Protein AF-A0A535CI16-F1 (afdb_monomer_lite)

Secondary structure (DSSP, 8-state):
-GGGSS-HHHHTT--HHHHHHHT-TT-HHHHHHHHTT-EEEEEETTEEEEEEHHHHEEETTEESPPTT-EEEEEEPPPPPTT-EEEEEEEESSTTSPEEEEEEEEEEE-TTS-EEEEEEEEESSSSS-EE-HHHHHHHTT----HHHHHHHHHHHHTTS-GGG--SS--HHHHHHHHHHHHHHHHHHHHTT---

Sequence (194 aa):
VVQHIGHMQIRNRGTIVGSIAHADPAAELPALLTCLNGEVVAQSVHGERIIKADEFFTGYLSTALNPGEILTEVRFPWITPQSGWAFAEFARRSGDYALVGAAAVVTPSLDDHCISAHIAYLGIAGLPLRVREIENMLIETTFDEKVLDEASELARTFVSEDMEDVHATVDYRRALTAEITRRVLRMAWARCEH

Radius of gyration: 16.71 Å; chains: 1; bounding box: 43×34×50 Å

Structure (mmCIF, N/CA/C/O backbone):
data_AF-A0A535CI16-F1
#
_entry.id   AF-A0A535CI16-F1
#
loop_
_atom_site.group_PDB
_atom_site.id
_atom_site.type_symbol
_atom_site.label_atom_id
_atom_site.label_alt_id
_atom_site.label_comp_id
_atom_site.label_asym_id
_atom_site.label_entity_id
_atom_site.label_seq_id
_atom_site.pdbx_PDB_ins_code
_atom_site.Cartn_x
_atom_site.Cartn_y
_atom_site.Cartn_z
_atom_site.occupancy
_atom_site.B_iso_or_equiv
_atom_site.auth_seq_id
_atom_site.auth_comp_id
_atom_site.auth_asym_id
_atom_site.auth_atom_id
_atom_site.pdbx_PDB_model_num
ATOM 1 N N . VAL A 1 1 ? -4.193 9.504 -4.615 1.00 89.94 1 VAL A N 1
ATOM 2 C CA . VAL A 1 1 ? -4.863 8.480 -3.777 1.00 89.94 1 VAL A CA 1
ATOM 3 C C . VAL A 1 1 ? -6.292 8.874 -3.424 1.00 89.94 1 VAL A C 1
ATOM 5 O O . VAL A 1 1 ? -7.196 8.233 -3.919 1.00 89.94 1 VAL A O 1
ATOM 8 N N . VAL A 1 2 ? -6.539 9.967 -2.690 1.00 93.75 2 VAL A N 1
ATOM 9 C CA . VAL A 1 2 ? -7.881 10.310 -2.147 1.00 93.75 2 VAL A CA 1
ATOM 10 C C . VAL A 1 2 ? -9.041 10.314 -3.161 1.00 93.75 2 VAL A C 1
ATOM 12 O O . VAL A 1 2 ? -10.165 10.001 -2.793 1.00 93.75 2 VAL A O 1
ATOM 15 N N . GLN A 1 3 ? -8.800 10.623 -4.437 1.00 93.12 3 GLN A N 1
ATOM 16 C CA . GLN A 1 3 ? -9.831 10.575 -5.488 1.00 93.12 3 GLN A CA 1
ATOM 17 C C . GLN A 1 3 ? -10.454 9.181 -5.723 1.00 93.12 3 GLN A C 1
ATOM 19 O O . GLN A 1 3 ? -11.562 9.115 -6.247 1.00 93.12 3 GLN A O 1
ATOM 24 N N . HIS A 1 4 ? -9.749 8.114 -5.337 1.00 93.00 4 HIS A N 1
ATOM 25 C CA . HIS A 1 4 ? -10.174 6.713 -5.437 1.00 93.00 4 HIS A CA 1
ATOM 26 C C . HIS A 1 4 ? -11.158 6.318 -4.325 1.00 93.00 4 HIS A C 1
ATOM 28 O O . HIS A 1 4 ? -12.091 5.553 -4.551 1.00 93.00 4 HIS A O 1
ATOM 34 N N . ILE A 1 5 ? -11.042 6.980 -3.171 1.00 95.50 5 ILE A N 1
ATOM 35 C CA . ILE A 1 5 ? -11.763 6.631 -1.950 1.00 95.50 5 ILE A CA 1
ATOM 36 C C . ILE A 1 5 ? -13.221 7.069 -2.052 1.00 95.50 5 ILE A C 1
ATOM 38 O O . ILE A 1 5 ? -13.530 8.262 -1.922 1.00 95.50 5 ILE A O 1
ATOM 42 N N . GLY A 1 6 ? -14.126 6.108 -2.221 1.00 93.25 6 GLY A N 1
ATOM 43 C CA . GLY A 1 6 ? -15.567 6.330 -2.171 1.00 93.25 6 GLY A CA 1
ATOM 44 C C . GLY A 1 6 ? -16.073 7.426 -3.116 1.00 93.25 6 GLY A C 1
ATOM 45 O O . GLY A 1 6 ? -15.430 7.852 -4.079 1.00 93.25 6 GLY A O 1
ATOM 46 N N . HIS A 1 7 ? -17.255 7.946 -2.800 1.00 93.88 7 HIS A N 1
ATOM 47 C CA . HIS A 1 7 ? -17.802 9.135 -3.449 1.00 93.88 7 HIS A CA 1
ATOM 48 C C . HIS A 1 7 ? -17.610 10.380 -2.579 1.00 93.88 7 HIS A C 1
ATOM 50 O O . HIS A 1 7 ? -17.304 10.296 -1.390 1.00 93.88 7 HIS A O 1
ATOM 56 N N . MET A 1 8 ? -17.824 11.558 -3.168 1.00 94.38 8 MET A N 1
ATOM 57 C CA . MET A 1 8 ? -17.684 12.860 -2.501 1.00 94.38 8 MET A CA 1
ATOM 58 C C . MET A 1 8 ? -18.351 12.906 -1.115 1.00 94.38 8 MET A C 1
ATOM 60 O O . MET A 1 8 ? -17.778 13.431 -0.167 1.00 94.38 8 MET A O 1
ATOM 64 N N . GLN A 1 9 ? -19.548 12.339 -0.985 1.00 96.00 9 GLN A N 1
ATOM 65 C CA . GLN A 1 9 ? -20.327 12.319 0.252 1.00 96.00 9 GLN A CA 1
ATOM 66 C C . GLN A 1 9 ? -19.617 11.532 1.359 1.00 96.00 9 GLN A C 1
ATOM 68 O O . GLN A 1 9 ? -19.615 11.964 2.510 1.00 96.00 9 GLN A O 1
ATOM 73 N N . ILE A 1 10 ? -18.982 10.411 1.001 1.00 94.31 10 ILE A N 1
ATOM 74 C CA . ILE A 1 10 ? -18.175 9.604 1.920 1.00 94.31 10 ILE A CA 1
ATOM 75 C C . ILE A 1 10 ? -16.931 10.399 2.315 1.00 94.31 10 ILE A C 1
ATOM 77 O O . ILE A 1 10 ? -16.657 10.531 3.502 1.00 94.31 10 ILE A O 1
ATOM 81 N N . ARG A 1 11 ? -16.231 11.024 1.359 1.00 95.75 11 ARG A N 1
ATOM 82 C CA . ARG A 1 11 ? -15.023 11.824 1.642 1.00 95.75 11 ARG A CA 1
ATOM 83 C C . ARG A 1 11 ? -15.272 13.064 2.502 1.00 95.75 11 ARG A C 1
ATOM 85 O O . ARG A 1 11 ? -14.376 13.482 3.220 1.00 95.75 11 ARG A O 1
ATOM 92 N N . ASN A 1 12 ? -16.483 13.619 2.482 1.00 96.69 12 ASN A N 1
ATOM 93 C CA . ASN A 1 12 ? -16.868 14.741 3.347 1.00 96.69 12 ASN A CA 1
ATOM 94 C C . ASN A 1 12 ? -17.125 14.334 4.810 1.00 96.69 12 ASN A C 1
ATOM 96 O O . ASN A 1 12 ? -17.331 15.200 5.660 1.00 96.69 12 ASN A O 1
ATOM 100 N N . ARG A 1 13 ? -17.188 13.031 5.107 1.00 97.06 13 ARG A N 1
ATOM 101 C CA . ARG A 1 13 ? -17.509 12.493 6.440 1.00 97.06 13 ARG A CA 1
ATOM 102 C C . ARG A 1 13 ? -16.424 11.567 6.981 1.00 97.06 13 ARG A C 1
ATOM 104 O O . ARG A 1 13 ? -16.192 11.556 8.185 1.00 97.06 13 ARG A O 1
ATOM 111 N N . GLY A 1 14 ? -15.801 10.785 6.107 1.00 96.81 14 GLY A N 1
ATOM 112 C CA . GLY A 1 14 ? -14.699 9.895 6.430 1.00 96.81 14 GLY A CA 1
ATOM 113 C C . GLY A 1 14 ? -13.463 10.682 6.840 1.00 96.81 14 GLY A C 1
ATOM 114 O O . GLY A 1 14 ? -13.189 11.762 6.320 1.00 96.81 14 GLY A O 1
ATOM 115 N N . THR A 1 15 ? -12.713 10.128 7.783 1.00 97.62 15 THR A N 1
ATOM 116 C CA . THR A 1 15 ? -11.465 10.717 8.264 1.00 97.62 15 THR A CA 1
ATOM 117 C C . THR A 1 15 ? -10.293 9.832 7.861 1.00 97.62 15 THR A C 1
ATOM 119 O O . THR A 1 15 ? -10.425 8.610 7.779 1.00 97.62 15 THR A O 1
ATOM 122 N N . ILE A 1 16 ? -9.129 10.446 7.633 1.00 97.38 16 ILE A N 1
ATOM 123 C CA . ILE A 1 16 ? -7.891 9.712 7.327 1.00 97.38 16 ILE A CA 1
ATOM 124 C C . ILE A 1 16 ? -7.560 8.744 8.467 1.00 97.38 16 ILE A C 1
ATOM 126 O O . ILE A 1 16 ? -7.353 7.555 8.242 1.00 97.38 16 ILE A O 1
ATOM 130 N N . VAL A 1 17 ? -7.595 9.260 9.698 1.00 98.06 17 VAL A N 1
ATOM 131 C CA . VAL A 1 17 ? -7.357 8.494 10.924 1.00 98.06 17 VAL A CA 1
ATOM 132 C C . VAL A 1 17 ? -8.348 7.336 11.058 1.00 98.06 17 VAL A C 1
ATOM 134 O O . VAL A 1 17 ? -7.942 6.221 11.355 1.00 98.06 17 VAL A O 1
ATOM 137 N N . GLY A 1 18 ? -9.638 7.574 10.798 1.00 98.06 18 GLY A N 1
ATOM 138 C CA . GLY A 1 18 ? -10.675 6.549 10.902 1.00 98.06 18 GLY A CA 1
ATOM 139 C C . GLY A 1 18 ? -10.512 5.431 9.875 1.00 98.06 18 GLY A C 1
ATOM 140 O O . GLY A 1 18 ? -10.660 4.268 10.227 1.00 98.06 18 GLY A O 1
ATOM 141 N N . SER A 1 19 ? -10.151 5.757 8.630 1.00 97.94 19 SER A N 1
ATOM 142 C CA . SER A 1 19 ? -9.864 4.745 7.605 1.00 97.94 19 SER A CA 1
ATOM 143 C C . SER A 1 19 ? -8.649 3.888 7.965 1.00 97.94 19 SER A C 1
ATOM 145 O O . SER A 1 19 ? -8.700 2.671 7.815 1.00 97.94 19 SER A O 1
ATOM 147 N N . ILE A 1 20 ? -7.583 4.502 8.487 1.00 98.44 20 ILE A N 1
ATOM 148 C CA . ILE A 1 20 ? -6.383 3.780 8.927 1.00 98.44 20 ILE A CA 1
ATOM 149 C C . ILE A 1 20 ? -6.680 2.917 10.157 1.00 98.44 20 ILE A C 1
ATOM 151 O O . ILE A 1 20 ? -6.311 1.748 10.171 1.00 98.44 20 ILE A O 1
ATOM 155 N N . ALA A 1 21 ? -7.411 3.441 11.144 1.00 98.25 21 ALA A N 1
ATOM 156 C CA . ALA A 1 21 ? -7.840 2.678 12.317 1.00 98.25 21 ALA A CA 1
ATOM 157 C C . ALA A 1 21 ? -8.770 1.507 11.959 1.00 98.25 21 ALA A C 1
ATOM 159 O O . ALA A 1 21 ? -8.765 0.495 12.653 1.00 98.25 21 ALA A O 1
ATOM 160 N N . HIS A 1 22 ? -9.570 1.643 10.895 1.00 98.00 22 HIS A N 1
ATOM 161 C CA . HIS A 1 22 ? -10.456 0.577 10.428 1.00 98.00 22 HIS A CA 1
ATOM 162 C C . HIS A 1 22 ? -9.687 -0.618 9.849 1.00 98.00 22 HIS A C 1
ATOM 164 O O . HIS A 1 22 ? -10.181 -1.738 9.936 1.00 98.00 22 HIS A O 1
ATOM 170 N N . ALA A 1 23 ? -8.484 -0.383 9.307 1.00 97.75 23 ALA A N 1
ATOM 171 C CA . ALA A 1 23 ? -7.560 -1.419 8.841 1.00 97.75 23 ALA A CA 1
ATOM 172 C C . ALA A 1 23 ? -8.173 -2.425 7.852 1.00 97.75 23 ALA A C 1
ATOM 174 O O . ALA A 1 23 ? -7.875 -3.620 7.883 1.00 97.75 23 ALA A O 1
ATOM 175 N N . ASP A 1 24 ? -9.027 -1.935 6.954 1.00 97.56 24 ASP A N 1
ATOM 176 C CA . ASP A 1 24 ? -9.513 -2.738 5.837 1.00 97.56 24 ASP A CA 1
ATOM 177 C C . ASP A 1 24 ? -8.369 -2.972 4.829 1.00 97.56 24 ASP A C 1
ATOM 179 O O . ASP A 1 24 ? -7.785 -1.996 4.343 1.00 97.56 24 ASP A O 1
ATOM 183 N N . PRO A 1 25 ? -8.026 -4.228 4.486 1.00 95.44 25 PRO A N 1
ATOM 184 C CA . PRO A 1 25 ? -6.933 -4.523 3.556 1.00 95.44 25 PRO A CA 1
ATOM 185 C C . PRO A 1 25 ? -7.172 -4.045 2.124 1.00 95.44 25 PRO A C 1
ATOM 187 O O . PRO A 1 25 ? -6.223 -3.950 1.345 1.00 95.44 25 PRO A O 1
ATOM 190 N N . ALA A 1 26 ? -8.423 -3.758 1.759 1.00 96.31 26 ALA A N 1
ATOM 191 C CA . ALA A 1 26 ? -8.787 -3.192 0.466 1.00 96.31 26 ALA A CA 1
ATOM 192 C C . ALA A 1 26 ? -8.831 -1.652 0.476 1.00 96.31 26 ALA A C 1
ATOM 194 O O . ALA A 1 26 ? -9.168 -1.057 -0.546 1.00 96.31 26 ALA A O 1
ATOM 195 N N . ALA A 1 27 ? -8.512 -0.998 1.600 1.00 97.31 27 ALA A N 1
ATOM 196 C CA . ALA A 1 27 ? -8.491 0.458 1.696 1.00 97.31 27 ALA A CA 1
ATOM 197 C C . ALA A 1 27 ? -7.145 1.064 1.266 1.00 97.31 27 ALA A C 1
ATOM 199 O O . ALA A 1 27 ? -6.055 0.555 1.533 1.00 97.31 27 ALA A O 1
ATOM 200 N N . GLU A 1 28 ? -7.228 2.234 0.646 1.00 98.12 28 GLU A N 1
ATOM 201 C CA . GLU A 1 28 ? -6.118 2.920 -0.008 1.00 98.12 28 GLU A CA 1
ATOM 202 C C . GLU A 1 28 ? -5.199 3.635 0.988 1.00 98.12 28 GLU A C 1
ATOM 204 O O . GLU A 1 28 ? -3.992 3.729 0.766 1.00 98.12 28 GLU A O 1
ATOM 209 N N . LEU A 1 29 ? -5.750 4.152 2.093 1.00 98.31 29 LEU A N 1
ATOM 210 C CA . LEU A 1 29 ? -4.977 4.892 3.098 1.00 98.31 29 LEU A CA 1
ATOM 211 C C . LEU A 1 29 ? -4.054 3.998 3.943 1.00 98.31 29 LEU A C 1
ATOM 213 O O . LEU A 1 29 ? -2.908 4.409 4.139 1.00 98.31 29 LEU A O 1
ATOM 217 N N . PRO A 1 30 ? -4.466 2.793 4.391 1.00 98.38 30 PRO A N 1
ATOM 218 C CA . PRO A 1 30 ? -3.544 1.812 4.961 1.00 98.38 30 PRO A CA 1
ATOM 219 C C . PRO A 1 30 ? -2.366 1.485 4.035 1.00 98.38 30 PRO A C 1
ATOM 221 O O . PRO A 1 30 ? -1.214 1.579 4.453 1.00 98.38 30 PRO A O 1
ATOM 224 N N . ALA A 1 31 ? -2.631 1.200 2.755 1.00 98.25 31 ALA A N 1
ATOM 225 C CA . ALA A 1 31 ? -1.577 0.914 1.781 1.00 98.25 31 ALA A CA 1
ATOM 226 C C . ALA A 1 31 ? -0.652 2.114 1.537 1.00 98.25 31 ALA A C 1
ATOM 228 O O . ALA A 1 31 ? 0.563 1.946 1.457 1.00 98.25 31 ALA A O 1
ATOM 229 N N . LEU A 1 32 ? -1.198 3.333 1.472 1.00 98.44 32 LEU A N 1
ATOM 230 C CA . LEU A 1 32 ? -0.401 4.553 1.347 1.00 98.44 32 LEU A CA 1
ATOM 231 C C . LEU A 1 32 ? 0.516 4.765 2.559 1.00 98.44 32 LEU A C 1
ATOM 233 O O . LEU A 1 32 ? 1.687 5.100 2.384 1.00 98.44 32 LEU A O 1
ATOM 237 N N . LEU A 1 33 ? 0.002 4.565 3.776 1.00 98.69 33 LEU A N 1
ATOM 238 C CA . LEU A 1 33 ? 0.784 4.693 5.005 1.00 98.69 33 LEU A CA 1
ATOM 239 C C . LEU A 1 33 ? 1.942 3.687 5.028 1.00 98.69 33 LEU A C 1
ATOM 241 O O . LEU A 1 33 ? 3.082 4.063 5.300 1.00 98.69 33 LEU A O 1
ATOM 245 N N . THR A 1 34 ? 1.649 2.436 4.674 1.00 98.44 34 THR A N 1
ATOM 246 C CA . THR A 1 34 ? 2.625 1.350 4.556 1.00 98.44 34 THR A CA 1
ATOM 247 C C . THR A 1 34 ? 3.673 1.634 3.473 1.00 98.44 34 THR A C 1
ATOM 249 O O . THR A 1 34 ? 4.869 1.494 3.728 1.00 98.44 34 THR A O 1
ATOM 252 N N . CYS A 1 35 ? 3.265 2.124 2.296 1.00 98.44 35 CYS A N 1
ATOM 253 C CA . CYS A 1 35 ? 4.174 2.518 1.214 1.00 98.44 35 CYS A CA 1
ATOM 254 C C . CYS A 1 35 ? 5.141 3.622 1.654 1.00 98.44 35 CYS A C 1
ATOM 256 O O . CYS A 1 35 ? 6.339 3.546 1.400 1.00 98.44 35 CYS A O 1
ATOM 258 N N . LEU A 1 36 ? 4.637 4.655 2.330 1.00 98.12 36 LEU A N 1
ATOM 259 C CA . LEU A 1 36 ? 5.440 5.810 2.737 1.00 98.12 36 LEU A CA 1
ATOM 260 C C . LEU A 1 36 ? 6.265 5.564 4.003 1.00 98.12 36 LEU A C 1
ATOM 262 O O . LEU A 1 36 ? 6.972 6.467 4.439 1.00 98.12 36 LEU A O 1
ATOM 266 N N . ASN A 1 37 ? 6.203 4.360 4.582 1.00 97.25 37 ASN A N 1
ATOM 267 C CA . ASN A 1 37 ? 6.822 4.046 5.868 1.00 97.25 37 ASN A CA 1
ATOM 268 C C . ASN A 1 37 ? 6.395 5.024 6.975 1.00 97.25 37 ASN A C 1
ATOM 270 O O . ASN A 1 37 ? 7.217 5.522 7.750 1.00 97.25 37 ASN A O 1
ATOM 274 N N . GLY A 1 38 ? 5.107 5.369 6.981 1.00 98.44 38 GLY A N 1
ATOM 275 C CA . GLY A 1 38 ? 4.561 6.308 7.942 1.00 98.44 38 GLY A CA 1
ATOM 276 C C . GLY A 1 38 ? 4.342 5.708 9.320 1.00 98.44 38 GLY A C 1
ATOM 277 O O . GLY A 1 38 ? 4.699 4.567 9.617 1.00 98.44 38 GLY A O 1
ATOM 278 N N . GLU A 1 39 ? 3.757 6.522 10.183 1.00 98.75 39 GLU A N 1
ATOM 279 C CA . GLU A 1 39 ? 3.495 6.163 11.568 1.00 98.75 39 GLU A CA 1
ATOM 280 C C . GLU A 1 39 ? 2.172 6.756 12.041 1.00 98.75 39 GLU A C 1
ATOM 282 O O . GLU A 1 39 ? 1.665 7.738 11.490 1.00 98.75 39 GLU A O 1
ATOM 287 N N . VAL A 1 40 ? 1.610 6.146 13.075 1.00 98.81 40 VAL A N 1
ATOM 288 C CA . VAL A 1 40 ? 0.400 6.620 13.739 1.00 98.81 40 VAL A CA 1
ATOM 289 C C . VAL A 1 40 ? 0.692 6.941 15.192 1.00 98.81 40 VAL A C 1
ATOM 291 O O . VAL A 1 40 ? 1.603 6.376 15.799 1.00 98.81 40 VAL A O 1
ATOM 294 N N . VAL A 1 41 ? -0.105 7.841 15.753 1.00 98.69 41 VAL A N 1
ATOM 295 C CA . VAL A 1 41 ? -0.028 8.229 17.159 1.00 98.69 41 VAL A CA 1
ATOM 296 C C . VAL A 1 41 ? -1.265 7.704 17.869 1.00 98.69 41 VAL A C 1
ATOM 298 O O . VAL A 1 41 ? -2.390 8.075 17.527 1.00 98.69 41 VAL A O 1
ATOM 301 N N . ALA A 1 42 ? -1.048 6.816 18.835 1.00 98.56 42 ALA A N 1
ATOM 302 C CA . ALA A 1 42 ? -2.084 6.245 19.679 1.00 98.56 42 ALA A CA 1
ATOM 303 C C . ALA A 1 42 ? -2.030 6.891 21.066 1.00 98.56 42 ALA A C 1
ATOM 305 O O . ALA A 1 42 ? -0.979 6.913 21.709 1.00 98.56 42 ALA A O 1
ATOM 306 N N . GLN A 1 43 ? -3.169 7.388 21.538 1.00 98.56 43 GLN A N 1
ATOM 307 C CA . GLN A 1 43 ? -3.305 8.029 22.840 1.00 98.56 43 GLN A CA 1
ATOM 308 C C . GLN A 1 43 ? -4.277 7.251 23.728 1.00 98.56 43 GLN A C 1
ATOM 310 O O . GLN A 1 43 ? -5.337 6.819 23.281 1.00 98.56 43 GLN A O 1
ATOM 315 N N . SER A 1 44 ? -3.938 7.121 25.007 1.00 98.25 44 SER A N 1
ATOM 316 C CA . SER A 1 44 ? -4.813 6.609 26.064 1.00 98.25 44 SER A CA 1
ATOM 317 C C . SER A 1 44 ? -4.734 7.504 27.305 1.00 98.25 44 SER A C 1
ATOM 319 O O . SER A 1 44 ? -3.988 8.484 27.350 1.00 98.25 44 SER A O 1
ATOM 321 N N . VAL A 1 45 ? -5.452 7.132 28.367 1.00 97.75 45 VAL A N 1
ATOM 322 C CA . VAL A 1 45 ? -5.333 7.781 29.686 1.00 97.75 45 VAL A CA 1
ATOM 323 C C . VAL A 1 45 ? -3.946 7.623 30.324 1.00 97.75 45 VAL A C 1
ATOM 325 O O . VAL A 1 45 ? -3.614 8.358 31.250 1.00 97.75 45 VAL A O 1
ATOM 328 N N . HIS A 1 46 ? -3.139 6.671 29.847 1.00 96.12 46 HIS A N 1
ATOM 329 C CA . HIS A 1 46 ? -1.800 6.388 30.366 1.00 96.12 46 HIS A CA 1
ATOM 330 C C . HIS A 1 46 ? -0.683 7.092 29.586 1.00 96.12 46 HIS A C 1
ATOM 332 O O . HIS A 1 46 ? 0.469 7.034 30.009 1.00 96.12 46 HIS A O 1
ATOM 338 N N . GLY A 1 47 ? -1.008 7.765 28.479 1.00 97.12 47 GLY A N 1
ATOM 339 C CA . GLY A 1 47 ? -0.047 8.501 27.666 1.00 97.12 47 GLY A CA 1
ATOM 340 C C . GLY A 1 47 ? -0.205 8.246 26.173 1.00 97.12 47 GLY A C 1
ATOM 341 O O . GLY A 1 47 ? -1.235 7.755 25.707 1.00 97.12 47 GLY A O 1
ATOM 342 N N . GLU A 1 48 ? 0.840 8.603 25.437 1.00 98.19 48 GLU A N 1
ATOM 343 C CA . GLU A 1 48 ? 0.916 8.531 23.982 1.00 98.19 48 GLU A CA 1
ATOM 344 C C . GLU A 1 48 ? 2.035 7.577 23.552 1.00 98.19 48 GLU A C 1
ATOM 346 O O . GLU A 1 48 ? 3.094 7.529 24.186 1.00 98.19 48 GLU A O 1
ATOM 351 N N . ARG A 1 49 ? 1.817 6.840 22.459 1.00 98.00 49 ARG A N 1
ATOM 352 C CA . ARG A 1 49 ? 2.872 6.096 21.768 1.00 98.00 49 ARG A CA 1
ATOM 353 C C . ARG A 1 49 ? 2.747 6.203 20.254 1.00 98.00 49 ARG A C 1
ATOM 355 O O . ARG A 1 49 ? 1.651 6.318 19.709 1.00 98.00 49 ARG A O 1
ATOM 362 N N . ILE A 1 50 ? 3.893 6.121 19.591 1.00 98.62 50 ILE A N 1
ATOM 363 C CA . ILE A 1 50 ? 4.014 6.116 18.134 1.00 98.62 50 ILE A CA 1
ATOM 364 C C . ILE A 1 50 ? 4.168 4.666 17.673 1.00 98.62 50 ILE A C 1
ATOM 366 O O . ILE A 1 50 ? 4.942 3.919 18.269 1.00 98.62 50 ILE A O 1
ATOM 370 N N . ILE A 1 51 ? 3.441 4.276 16.626 1.00 98.69 51 ILE A N 1
ATOM 371 C CA . ILE A 1 51 ? 3.477 2.926 16.050 1.00 98.69 51 ILE A CA 1
ATOM 372 C C . ILE A 1 51 ? 3.786 3.049 14.557 1.00 98.69 51 ILE A C 1
ATOM 374 O O . ILE A 1 51 ? 3.125 3.817 13.850 1.00 98.69 51 ILE A O 1
ATOM 378 N N . LYS A 1 52 ? 4.796 2.322 14.070 1.00 98.50 52 LYS A N 1
ATOM 379 C CA . LYS A 1 52 ? 5.150 2.307 12.644 1.00 98.50 52 LYS A CA 1
ATOM 380 C C . LYS A 1 52 ? 4.110 1.542 11.832 1.00 98.50 52 LYS A C 1
ATOM 382 O O . LYS A 1 52 ? 3.449 0.646 12.346 1.00 98.50 52 LYS A O 1
ATOM 387 N N . ALA A 1 53 ? 3.952 1.895 10.558 1.00 97.56 53 ALA A N 1
ATOM 388 C CA . ALA A 1 53 ? 2.960 1.270 9.683 1.00 97.56 53 ALA A CA 1
ATOM 389 C C . ALA A 1 53 ? 3.124 -0.257 9.569 1.00 97.56 53 ALA A C 1
ATOM 391 O O . ALA A 1 53 ? 2.125 -0.971 9.540 1.00 97.56 53 ALA A O 1
ATOM 392 N N . ASP A 1 54 ? 4.365 -0.752 9.545 1.00 94.75 54 ASP A N 1
ATOM 393 C CA . ASP A 1 54 ? 4.695 -2.182 9.473 1.00 94.75 54 ASP A CA 1
ATOM 394 C C . ASP A 1 54 ? 4.402 -2.953 10.769 1.00 94.75 54 ASP A C 1
ATOM 396 O O . ASP A 1 54 ? 4.292 -4.176 10.744 1.00 94.75 54 ASP A O 1
ATOM 400 N N . GLU A 1 55 ? 4.213 -2.246 11.881 1.00 97.69 55 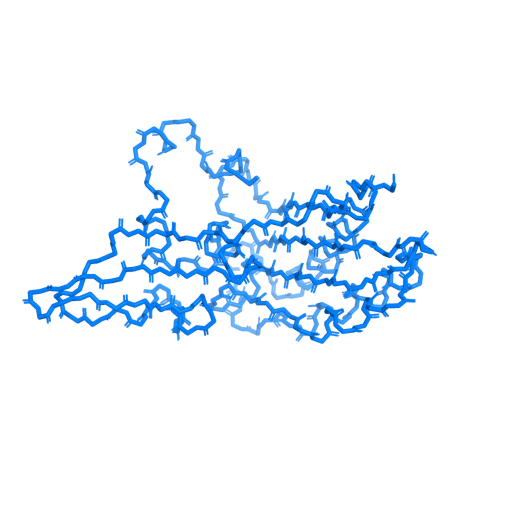GLU A N 1
ATOM 401 C CA . GLU A 1 55 ? 3.809 -2.805 13.175 1.00 97.69 55 GLU A CA 1
ATOM 402 C C . GLU A 1 55 ? 2.326 -2.555 13.484 1.00 97.69 55 GLU A C 1
ATOM 404 O O . GLU A 1 55 ? 1.755 -3.188 14.371 1.00 97.69 55 GLU A O 1
ATOM 409 N N . PHE A 1 56 ? 1.697 -1.601 12.793 1.00 98.56 56 PHE A N 1
ATOM 410 C CA . PHE A 1 56 ? 0.362 -1.129 13.137 1.00 98.56 56 PHE A CA 1
ATOM 411 C C . PHE A 1 56 ? -0.749 -2.065 12.661 1.00 98.56 56 PHE A C 1
ATOM 413 O O . PHE A 1 56 ? -1.718 -2.268 13.392 1.00 98.56 56 PHE A O 1
ATOM 420 N N . PHE A 1 57 ? -0.635 -2.624 11.457 1.00 98.31 57 PHE A N 1
ATOM 421 C CA . PHE A 1 57 ? -1.638 -3.530 10.894 1.00 98.31 57 PHE A CA 1
ATOM 422 C C . PHE A 1 57 ? -1.296 -4.976 11.249 1.00 98.31 57 PHE A C 1
ATOM 424 O O . PHE A 1 57 ? -0.240 -5.476 10.874 1.00 98.31 57 PHE A O 1
ATOM 431 N N . THR A 1 58 ? -2.191 -5.659 11.960 1.00 97.00 58 THR A N 1
ATOM 432 C CA . THR A 1 58 ? -1.926 -7.003 12.510 1.00 97.00 58 THR A CA 1
ATOM 433 C C . THR A 1 58 ? -2.726 -8.108 11.821 1.00 97.00 58 THR A C 1
ATOM 435 O O . THR A 1 58 ? -2.477 -9.289 12.055 1.00 97.00 58 THR A O 1
ATOM 438 N N . GLY A 1 59 ? -3.676 -7.743 10.958 1.00 93.19 59 GLY A N 1
ATOM 439 C CA . GLY A 1 59 ? -4.498 -8.669 10.186 1.00 93.19 59 GLY A CA 1
ATOM 440 C C . GLY A 1 59 ? -5.775 -8.013 9.673 1.00 93.19 59 GLY A C 1
ATOM 441 O O . GLY A 1 59 ? -5.930 -6.791 9.728 1.00 93.19 59 GLY A O 1
ATOM 442 N N . TYR A 1 60 ? -6.709 -8.844 9.210 1.00 94.81 60 TYR A N 1
ATOM 443 C CA . TYR A 1 60 ? -7.970 -8.387 8.633 1.00 94.81 60 TYR A CA 1
ATOM 444 C C . TYR A 1 60 ? -8.781 -7.575 9.652 1.00 94.81 60 TYR A C 1
ATOM 446 O O . TYR A 1 60 ? -9.177 -8.111 10.689 1.00 94.81 60 TYR A O 1
ATOM 454 N N . LEU A 1 61 ? -9.021 -6.289 9.358 1.00 96.88 61 LEU A N 1
ATOM 455 C CA . LEU A 1 61 ? -9.732 -5.350 10.240 1.00 96.88 61 LEU A CA 1
ATOM 456 C C . LEU A 1 61 ? -9.133 -5.266 11.655 1.00 96.88 61 LEU A C 1
ATOM 458 O O . LEU A 1 61 ? -9.844 -5.004 12.629 1.00 96.88 61 LEU A O 1
ATOM 462 N N . SER A 1 62 ? -7.828 -5.522 11.784 1.00 97.50 62 SER A N 1
ATOM 463 C CA . SER A 1 62 ? -7.137 -5.581 13.068 1.00 97.50 62 SER A CA 1
ATOM 464 C C . SER A 1 62 ? -5.900 -4.693 13.084 1.00 97.50 62 SER A C 1
ATOM 466 O O . SER A 1 62 ? -5.162 -4.581 12.101 1.00 97.50 62 SER A O 1
ATOM 468 N N . THR A 1 63 ? -5.682 -4.048 14.228 1.00 98.50 63 THR A N 1
ATOM 469 C CA . THR A 1 63 ? -4.561 -3.135 14.458 1.00 98.50 63 THR A CA 1
ATOM 470 C C . THR A 1 63 ? -3.842 -3.473 15.756 1.00 98.50 63 THR A C 1
ATOM 472 O O . THR A 1 63 ? -4.341 -4.233 16.586 1.00 98.50 63 THR A O 1
ATOM 475 N N . ALA A 1 64 ? -2.683 -2.858 15.963 1.00 98.31 64 ALA A N 1
ATOM 476 C CA . ALA A 1 64 ? -1.916 -2.930 17.199 1.00 98.31 64 ALA A CA 1
ATOM 477 C C . ALA A 1 64 ? -2.454 -2.022 18.326 1.00 98.31 64 ALA A C 1
ATOM 479 O O . ALA A 1 64 ? -1.761 -1.841 19.332 1.00 98.31 64 ALA A O 1
ATOM 480 N N . LEU A 1 65 ? -3.644 -1.421 18.171 1.00 98.31 65 LEU A N 1
ATOM 481 C CA . LEU A 1 65 ? -4.266 -0.617 19.227 1.00 98.31 65 LEU A CA 1
ATOM 482 C C . LEU A 1 65 ? -4.666 -1.488 20.414 1.00 98.31 65 LEU A C 1
ATOM 484 O O . LEU A 1 65 ? -5.337 -2.509 20.272 1.00 98.31 65 LEU A O 1
ATOM 488 N N . ASN A 1 66 ? -4.312 -1.026 21.606 1.00 98.00 66 ASN A N 1
ATOM 489 C CA . ASN A 1 66 ? -4.773 -1.619 22.850 1.00 98.00 66 ASN A CA 1
ATOM 490 C C . ASN A 1 66 ? -6.185 -1.121 23.204 1.00 98.00 66 ASN A C 1
ATOM 492 O O . ASN A 1 66 ? -6.582 -0.019 22.814 1.00 98.00 66 ASN A O 1
ATOM 496 N N . PRO A 1 67 ? -6.942 -1.873 24.023 1.00 97.25 67 PRO A N 1
ATOM 497 C CA . PRO A 1 67 ? -8.184 -1.374 24.599 1.00 97.25 67 PRO A CA 1
ATOM 498 C C . PRO A 1 67 ? -7.985 -0.026 25.309 1.00 97.25 67 PRO A C 1
ATOM 500 O O . PRO A 1 67 ? -7.119 0.111 26.171 1.00 97.25 67 PRO A O 1
ATOM 503 N N . GLY A 1 68 ? -8.807 0.966 24.958 1.00 97.19 68 GLY A N 1
ATOM 504 C CA . GLY A 1 68 ? -8.728 2.321 25.515 1.00 97.19 68 GLY A CA 1
ATOM 505 C C . GLY A 1 68 ? -7.746 3.259 24.802 1.00 97.19 68 GLY A C 1
ATOM 506 O O . GLY A 1 68 ? -7.648 4.419 25.201 1.00 97.19 68 GLY A O 1
ATOM 507 N N . GLU A 1 69 ? -7.051 2.794 23.759 1.00 98.25 69 GLU A N 1
ATOM 508 C CA . GLU A 1 69 ? -6.307 3.663 22.844 1.00 98.25 69 GLU A CA 1
ATOM 509 C C . GLU A 1 69 ? -7.216 4.220 21.741 1.00 98.25 69 GLU A C 1
ATOM 511 O O . GLU A 1 69 ? -8.119 3.549 21.236 1.00 98.25 69 GLU A O 1
ATOM 516 N N . ILE A 1 70 ? -6.950 5.462 21.345 1.00 98.12 70 ILE A N 1
ATOM 517 C CA . ILE A 1 70 ? -7.558 6.131 20.196 1.00 98.12 70 ILE A CA 1
ATOM 518 C C . ILE A 1 70 ? -6.424 6.650 19.316 1.00 98.12 70 ILE A C 1
ATOM 520 O O . ILE A 1 70 ? -5.466 7.233 19.825 1.00 98.12 70 ILE A O 1
ATOM 524 N N . LEU A 1 71 ? -6.532 6.471 17.997 1.00 98.12 71 LEU A N 1
ATOM 525 C CA . LEU A 1 71 ? -5.637 7.169 17.080 1.00 98.12 71 LEU A CA 1
ATOM 526 C C . LEU A 1 71 ? -5.987 8.651 17.017 1.00 98.12 71 LEU A C 1
ATOM 528 O O . LEU A 1 71 ? -7.126 9.017 16.724 1.00 98.12 71 LEU A O 1
ATOM 532 N N . THR A 1 72 ? -4.991 9.495 17.244 1.00 98.06 72 THR A N 1
ATOM 533 C CA . THR A 1 72 ? -5.129 10.956 17.234 1.00 98.06 72 THR A CA 1
ATOM 534 C C . THR A 1 72 ? -4.468 11.578 16.015 1.00 98.06 72 THR A C 1
ATOM 536 O O . THR A 1 72 ? -4.982 12.557 15.475 1.00 98.06 72 THR A O 1
ATOM 539 N N . GLU A 1 73 ? -3.373 10.985 15.533 1.00 98.19 73 GLU A N 1
ATOM 540 C CA . GLU A 1 73 ? -2.608 11.497 14.398 1.00 98.19 73 GLU A CA 1
ATOM 541 C C . GLU A 1 73 ? -2.134 10.375 13.473 1.00 98.19 73 GLU A C 1
ATOM 543 O O . GLU A 1 73 ? -1.908 9.234 13.882 1.00 98.19 73 GLU A O 1
ATOM 548 N N . VAL A 1 74 ? -1.926 10.742 12.210 1.00 98.44 74 VAL A N 1
ATOM 549 C CA . VAL A 1 74 ? -1.222 9.941 11.208 1.00 98.44 74 VAL A CA 1
ATOM 550 C C . VAL A 1 74 ? -0.145 10.831 10.605 1.00 98.44 74 VAL A C 1
ATOM 552 O O . VAL A 1 74 ? -0.429 11.963 10.208 1.00 98.44 74 VAL A O 1
ATOM 555 N N . ARG A 1 75 ? 1.083 10.324 10.523 1.00 98.44 75 ARG A N 1
ATOM 556 C CA . ARG A 1 75 ? 2.246 11.057 10.027 1.00 98.44 75 ARG A CA 1
ATOM 557 C C . ARG A 1 75 ? 2.806 10.348 8.802 1.00 98.44 75 ARG A C 1
ATOM 559 O O . ARG A 1 75 ? 3.254 9.205 8.870 1.00 98.44 75 ARG A O 1
ATOM 566 N N . PHE A 1 76 ? 2.780 11.058 7.680 1.00 97.75 76 PHE A N 1
ATOM 567 C CA . PHE A 1 76 ? 3.377 10.618 6.426 1.00 97.75 76 PHE A CA 1
ATOM 568 C C . PHE A 1 76 ? 4.729 11.320 6.246 1.00 97.75 76 PHE A C 1
ATOM 570 O O . PHE A 1 76 ? 4.768 12.552 6.289 1.00 97.75 76 PHE A O 1
ATOM 577 N N . PRO A 1 77 ? 5.833 10.577 6.059 1.00 96.00 77 PRO A N 1
ATOM 578 C CA . PRO A 1 77 ? 7.123 11.160 5.731 1.00 96.00 77 PRO A CA 1
ATOM 579 C C . PRO A 1 77 ? 7.063 11.926 4.410 1.00 96.00 77 PRO A C 1
ATOM 581 O O . PRO A 1 77 ? 6.360 11.534 3.476 1.00 96.00 77 PRO A O 1
ATOM 584 N N . TRP A 1 78 ? 7.832 13.010 4.324 1.00 95.31 78 TRP A N 1
ATOM 585 C CA . TRP A 1 78 ? 8.044 13.698 3.056 1.00 95.31 78 TRP A CA 1
ATOM 586 C C . TRP A 1 78 ? 8.870 12.814 2.124 1.00 95.31 78 TRP A C 1
ATOM 588 O O . TRP A 1 78 ? 9.905 12.281 2.525 1.00 95.31 78 TRP A O 1
ATOM 598 N N . ILE A 1 79 ? 8.424 12.691 0.878 1.00 95.12 79 ILE A N 1
ATOM 599 C CA . ILE A 1 79 ? 9.241 12.134 -0.201 1.00 95.12 79 ILE A CA 1
ATOM 600 C C . ILE A 1 79 ? 10.164 13.230 -0.739 1.00 95.12 79 ILE A C 1
ATOM 602 O O . ILE A 1 79 ? 9.857 14.420 -0.622 1.00 95.12 79 ILE A O 1
ATOM 606 N N . THR A 1 80 ? 11.308 12.848 -1.305 1.00 92.81 80 THR A N 1
ATOM 607 C CA . THR A 1 80 ? 12.226 13.830 -1.894 1.00 92.81 80 THR A CA 1
ATOM 608 C C . THR A 1 80 ? 11.594 14.473 -3.133 1.00 92.81 80 THR A C 1
ATOM 610 O O . THR A 1 80 ? 10.837 13.790 -3.819 1.00 92.81 80 THR A O 1
ATOM 613 N N . PRO A 1 81 ? 11.881 15.748 -3.456 1.00 93.19 81 PRO A N 1
ATOM 614 C CA . PRO A 1 81 ? 11.304 16.409 -4.633 1.00 93.19 81 PRO A CA 1
ATOM 615 C C . PRO A 1 81 ? 11.552 15.669 -5.954 1.00 93.19 81 PRO A C 1
ATOM 617 O O . PRO A 1 81 ? 10.684 15.652 -6.813 1.00 93.19 81 PRO A O 1
ATOM 620 N N . GLN A 1 82 ? 12.699 14.997 -6.074 1.00 95.69 82 GLN A N 1
ATOM 621 C CA . GLN A 1 82 ? 13.071 14.189 -7.237 1.00 95.69 82 GLN A CA 1
ATOM 622 C C . GLN A 1 82 ? 12.258 12.892 -7.359 1.00 95.69 82 GLN A C 1
ATOM 624 O O . GLN A 1 82 ? 12.270 12.249 -8.407 1.00 95.69 82 GLN A O 1
ATOM 629 N N . SER A 1 83 ? 11.581 12.469 -6.285 1.00 97.69 83 SER A N 1
ATOM 630 C CA . SER A 1 83 ? 10.857 11.203 -6.259 1.00 97.69 83 SER A CA 1
ATOM 631 C C . SER A 1 83 ? 9.637 11.240 -7.169 1.00 97.69 83 SER A C 1
ATOM 633 O O . SER A 1 83 ? 8.726 12.051 -6.999 1.00 97.69 83 SER A O 1
ATOM 635 N N . GLY A 1 84 ? 9.556 10.253 -8.049 1.00 98.12 84 GLY A N 1
ATOM 636 C CA . GLY A 1 84 ? 8.348 9.936 -8.778 1.00 98.12 84 GLY A CA 1
ATOM 637 C C . GLY A 1 84 ? 7.407 9.062 -7.952 1.00 98.12 84 GLY A C 1
ATOM 638 O O . GLY A 1 84 ? 7.833 8.210 -7.170 1.00 98.12 84 GLY A O 1
ATOM 639 N N . TRP A 1 85 ? 6.097 9.251 -8.113 1.00 98.31 85 TRP A N 1
ATOM 640 C CA . TRP A 1 85 ? 5.100 8.441 -7.413 1.00 98.31 85 TRP A CA 1
ATOM 641 C C . TRP A 1 85 ? 3.872 8.138 -8.265 1.00 98.31 85 TRP A C 1
ATOM 643 O O . TRP A 1 85 ? 3.455 8.900 -9.149 1.00 98.31 85 TRP A O 1
ATOM 653 N N . ALA A 1 86 ? 3.235 7.014 -7.960 1.00 98.56 86 ALA A N 1
ATOM 654 C CA . ALA A 1 86 ? 1.976 6.628 -8.564 1.00 98.56 86 ALA A CA 1
ATOM 655 C C . ALA A 1 86 ? 1.101 5.842 -7.591 1.00 98.56 86 ALA A C 1
ATOM 657 O O . ALA A 1 86 ? 1.568 5.173 -6.676 1.00 98.56 86 ALA A O 1
ATOM 658 N N . PHE A 1 87 ? -0.201 5.930 -7.830 1.00 98.62 87 PHE A N 1
ATOM 659 C CA . PHE A 1 87 ? -1.196 5.062 -7.231 1.00 98.62 87 PHE A CA 1
ATOM 660 C C . PHE A 1 87 ? -2.172 4.663 -8.324 1.00 98.62 87 PHE A C 1
ATOM 662 O O . PHE A 1 87 ? -2.593 5.520 -9.110 1.00 98.62 87 PHE A O 1
ATOM 669 N N . ALA A 1 88 ? -2.532 3.391 -8.362 1.00 98.31 88 ALA A N 1
ATOM 670 C CA . ALA A 1 88 ? -3.597 2.902 -9.212 1.00 98.31 88 ALA A CA 1
ATOM 671 C C . ALA A 1 88 ? -4.273 1.700 -8.556 1.00 98.31 88 ALA A C 1
ATOM 673 O O . ALA A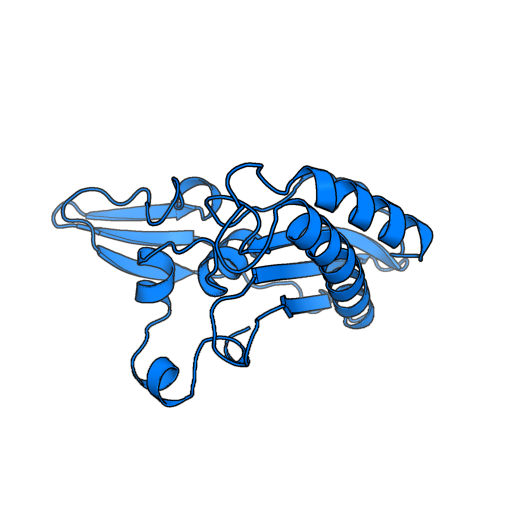 1 88 ? -3.665 0.972 -7.773 1.00 98.31 88 ALA A O 1
ATOM 674 N N . GLU A 1 89 ? -5.529 1.480 -8.922 1.00 98.19 89 GLU A N 1
ATOM 675 C CA . GLU A 1 89 ? -6.307 0.339 -8.464 1.00 98.19 89 GLU A CA 1
ATOM 676 C C . GLU A 1 89 ? -7.229 -0.166 -9.572 1.00 98.19 89 GLU A C 1
ATOM 678 O O . GLU A 1 89 ? -7.599 0.565 -10.498 1.00 98.19 89 GLU A O 1
ATOM 683 N N . PHE A 1 90 ? -7.634 -1.418 -9.426 1.00 97.81 90 PHE A N 1
ATOM 684 C CA . PHE A 1 90 ? -8.761 -2.009 -10.111 1.00 97.81 90 PHE A CA 1
ATOM 685 C C . PHE A 1 90 ? -9.904 -2.152 -9.117 1.00 97.81 90 PHE A C 1
ATOM 687 O O . PHE A 1 90 ? -9.810 -2.916 -8.161 1.00 97.81 90 PHE A O 1
ATOM 694 N N . ALA A 1 91 ? -11.004 -1.457 -9.375 1.00 96.00 91 ALA A N 1
ATOM 695 C CA . ALA A 1 91 ? -12.264 -1.615 -8.663 1.00 96.00 91 ALA A CA 1
ATOM 696 C C . ALA A 1 91 ? -13.364 -1.961 -9.672 1.00 96.00 91 ALA A C 1
ATOM 698 O O . ALA A 1 91 ? -13.272 -1.626 -10.855 1.00 96.00 91 ALA A O 1
ATOM 699 N N . ARG A 1 92 ? -14.427 -2.633 -9.221 1.00 92.81 92 ARG A N 1
ATOM 700 C CA . ARG A 1 92 ? -15.553 -2.992 -10.106 1.00 92.81 92 ARG A CA 1
ATOM 701 C C . ARG A 1 92 ? -16.304 -1.759 -10.600 1.00 92.81 92 ARG A C 1
ATOM 703 O O . ARG A 1 92 ? -16.841 -1.764 -11.706 1.00 92.81 92 ARG A O 1
ATOM 710 N N . ARG A 1 93 ? -16.374 -0.727 -9.761 1.00 93.00 93 ARG A N 1
ATOM 711 C CA . ARG A 1 93 ? -16.997 0.569 -10.031 1.00 93.00 93 ARG A CA 1
ATOM 712 C C . ARG A 1 93 ? -16.193 1.640 -9.304 1.00 93.00 93 ARG A C 1
ATOM 714 O O . ARG A 1 93 ? -15.574 1.366 -8.282 1.00 93.00 93 ARG A O 1
ATOM 721 N N . SER A 1 94 ? -16.207 2.861 -9.828 1.00 88.19 94 SER A N 1
ATOM 722 C CA . SER A 1 94 ? -15.530 3.986 -9.176 1.00 88.19 94 SER A CA 1
ATOM 723 C C . SER A 1 94 ? -16.082 4.190 -7.765 1.00 88.19 94 SER A C 1
ATOM 725 O O . SER A 1 94 ? -17.289 4.365 -7.619 1.00 88.19 94 SER A O 1
ATOM 727 N N . GLY A 1 95 ? -15.201 4.242 -6.765 1.00 87.56 95 GLY A N 1
ATOM 728 C CA . GLY A 1 95 ? -15.567 4.438 -5.361 1.00 87.56 95 GLY A CA 1
ATOM 729 C C . GLY A 1 95 ? -15.957 3.163 -4.602 1.00 87.56 95 GLY A C 1
ATOM 730 O O . GLY A 1 95 ? -16.218 3.259 -3.404 1.00 87.56 95 GLY A O 1
ATOM 731 N N . ASP A 1 96 ? -15.992 1.996 -5.257 1.00 92.56 96 ASP A N 1
ATOM 732 C CA . ASP A 1 96 ? -16.011 0.707 -4.554 1.00 92.56 96 ASP A CA 1
ATOM 733 C C . ASP A 1 96 ? -14.617 0.407 -3.983 1.00 92.56 96 ASP A C 1
ATOM 735 O O . ASP A 1 96 ? -13.614 0.904 -4.490 1.00 92.56 96 ASP A O 1
ATOM 739 N N . TYR A 1 97 ? -14.549 -0.485 -2.993 1.00 92.44 97 TYR A N 1
ATOM 740 C CA . TYR A 1 97 ? -13.280 -1.076 -2.572 1.00 92.44 97 TYR A CA 1
ATOM 741 C C . TYR A 1 97 ? -12.527 -1.712 -3.747 1.00 92.44 97 TYR A C 1
ATOM 743 O O . TYR A 1 97 ? -13.125 -2.353 -4.626 1.00 92.44 97 TYR A O 1
ATOM 751 N N . ALA A 1 98 ? -11.203 -1.561 -3.730 1.00 95.19 98 ALA A N 1
ATOM 752 C CA . ALA A 1 98 ? -10.331 -2.139 -4.735 1.00 95.19 98 ALA A CA 1
ATOM 753 C C . ALA A 1 98 ? -10.363 -3.674 -4.680 1.00 95.19 98 ALA A C 1
ATOM 755 O O . ALA A 1 98 ? -10.310 -4.289 -3.615 1.00 95.19 98 ALA A O 1
ATOM 756 N N . LEU A 1 99 ? -10.383 -4.304 -5.854 1.00 96.88 99 LEU A N 1
ATOM 757 C CA . LEU A 1 99 ? -9.990 -5.703 -5.995 1.00 96.88 99 LEU A CA 1
ATOM 758 C C . LEU A 1 99 ? -8.485 -5.830 -5.763 1.00 96.88 99 LEU A C 1
ATOM 760 O O . LEU A 1 99 ? -8.046 -6.660 -4.984 1.00 96.88 99 LEU A O 1
ATOM 764 N N . VAL A 1 100 ? -7.697 -4.995 -6.434 1.00 98.19 100 VAL A N 1
ATOM 765 C CA . VAL A 1 100 ? -6.243 -4.928 -6.283 1.00 98.19 100 VAL A CA 1
ATOM 766 C C . VAL A 1 100 ? -5.822 -3.487 -6.516 1.00 98.19 100 VAL A C 1
ATOM 768 O O . VAL A 1 100 ? -6.320 -2.844 -7.439 1.00 98.19 100 VAL A O 1
ATOM 771 N N . GLY A 1 101 ? -4.880 -2.984 -5.734 1.00 98.44 101 GLY A N 1
ATOM 772 C CA . GLY A 1 101 ? -4.244 -1.702 -6.003 1.00 98.44 101 GLY A CA 1
ATOM 773 C C . GLY A 1 101 ? -2.804 -1.670 -5.528 1.00 98.44 101 GLY A C 1
ATOM 774 O O . GLY A 1 101 ? -2.371 -2.540 -4.772 1.00 98.44 101 GLY A O 1
ATOM 775 N N . ALA A 1 102 ? -2.072 -0.659 -5.982 1.00 98.81 102 ALA A N 1
ATOM 776 C CA . ALA A 1 102 ? -0.693 -0.431 -5.589 1.00 98.81 102 ALA A CA 1
ATOM 777 C C . ALA A 1 102 ? -0.387 1.065 -5.462 1.00 98.81 102 ALA A C 1
ATOM 779 O O . ALA A 1 102 ? -0.844 1.890 -6.260 1.00 98.81 102 ALA A O 1
ATOM 780 N N . ALA A 1 103 ? 0.425 1.394 -4.463 1.00 98.75 103 ALA A N 1
ATOM 781 C CA . ALA A 1 103 ? 1.115 2.665 -4.312 1.00 98.75 103 ALA A CA 1
ATOM 782 C C . ALA A 1 103 ? 2.609 2.426 -4.543 1.00 98.75 103 ALA A C 1
ATOM 784 O O . ALA A 1 103 ? 3.156 1.460 -4.014 1.00 98.75 103 ALA A O 1
ATOM 785 N N . ALA A 1 104 ? 3.258 3.303 -5.304 1.00 98.75 104 ALA A N 1
ATOM 786 C CA . ALA A 1 104 ? 4.695 3.258 -5.526 1.00 98.75 104 ALA A CA 1
ATOM 787 C C . ALA A 1 104 ? 5.320 4.648 -5.382 1.00 98.75 104 ALA A C 1
ATOM 789 O O . ALA A 1 104 ? 4.752 5.640 -5.852 1.00 98.75 104 ALA A O 1
ATOM 790 N N . VAL A 1 105 ? 6.500 4.699 -4.770 1.00 98.62 105 VAL A N 1
ATOM 791 C CA . VAL A 1 105 ? 7.396 5.860 -4.736 1.00 98.62 105 VAL A CA 1
ATOM 792 C C . VAL A 1 105 ? 8.783 5.384 -5.130 1.00 98.62 105 VAL A C 1
ATOM 794 O O . VAL A 1 105 ? 9.272 4.399 -4.585 1.00 98.62 105 VAL A O 1
ATOM 797 N N . VAL A 1 106 ? 9.413 6.070 -6.072 1.00 98.50 106 VAL A N 1
ATOM 798 C CA . VAL A 1 106 ? 10.752 5.746 -6.568 1.00 98.50 106 VAL A CA 1
ATOM 799 C C . VAL A 1 106 ? 11.579 7.023 -6.625 1.00 98.50 106 VAL A C 1
ATOM 801 O O . VAL A 1 106 ? 11.042 8.094 -6.900 1.00 98.50 106 VAL A O 1
ATOM 804 N N . THR A 1 107 ? 12.871 6.932 -6.341 1.00 97.75 107 THR A N 1
ATOM 805 C CA . THR A 1 107 ? 13.790 8.075 -6.368 1.00 97.75 107 THR A CA 1
ATOM 806 C C . THR A 1 107 ? 14.931 7.776 -7.334 1.00 97.75 107 THR A C 1
ATOM 808 O O . THR A 1 107 ? 15.600 6.752 -7.148 1.00 97.75 107 THR A O 1
ATOM 811 N N . PRO A 1 108 ? 15.178 8.636 -8.337 1.00 97.38 108 PRO A N 1
ATOM 812 C CA . PRO A 1 108 ? 16.295 8.473 -9.257 1.00 97.38 108 PRO A CA 1
ATOM 813 C C . PRO A 1 108 ? 17.605 8.987 -8.636 1.00 97.38 108 PRO A C 1
ATOM 815 O O . PRO A 1 108 ? 17.612 9.855 -7.759 1.00 97.38 108 PRO A O 1
ATOM 818 N N . SER A 1 109 ? 18.728 8.469 -9.119 1.00 95.44 109 SER A N 1
ATOM 819 C CA . SER A 1 109 ? 20.047 9.082 -9.007 1.00 95.44 109 SER A CA 1
ATOM 820 C C . SER A 1 109 ? 20.223 10.163 -10.076 1.00 95.44 109 SER A C 1
ATOM 822 O O . SER A 1 109 ? 19.400 10.325 -10.976 1.00 95.44 109 SER A O 1
ATOM 824 N N . LEU A 1 110 ? 21.351 10.872 -10.008 1.00 91.19 110 LEU A N 1
ATOM 825 C CA . LEU A 1 110 ? 21.776 11.791 -11.068 1.00 91.19 110 LEU A CA 1
ATOM 826 C C . LEU A 1 110 ? 22.09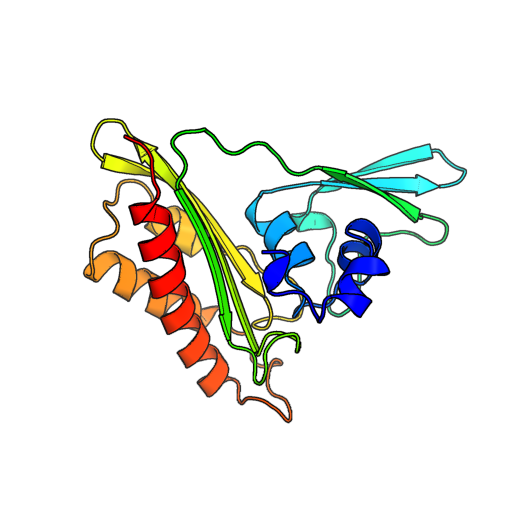4 11.075 -12.392 1.00 91.19 110 LEU A C 1
ATOM 828 O O . LEU A 1 110 ? 22.031 11.702 -13.444 1.00 91.19 110 LEU A O 1
ATOM 832 N N . ASP A 1 111 ? 22.414 9.781 -12.335 1.00 91.12 111 ASP A N 1
ATOM 833 C CA . ASP A 1 111 ? 22.751 8.947 -13.493 1.00 91.12 111 ASP A CA 1
ATOM 834 C C . ASP A 1 111 ? 21.540 8.137 -13.998 1.00 91.12 111 ASP A C 1
ATOM 836 O O . ASP A 1 111 ? 21.708 7.174 -14.738 1.00 91.12 111 ASP A O 1
ATOM 840 N N . ASP A 1 112 ? 20.320 8.517 -13.595 1.00 90.62 112 ASP A N 1
ATOM 841 C CA . ASP A 1 112 ? 19.055 7.896 -14.020 1.00 90.62 112 ASP A CA 1
ATOM 842 C C . ASP A 1 112 ? 18.874 6.429 -13.572 1.00 90.62 112 ASP A C 1
ATOM 844 O O . ASP A 1 112 ? 18.195 5.629 -14.210 1.00 90.62 112 ASP A O 1
ATOM 848 N N . HIS A 1 113 ? 19.463 6.065 -12.430 1.00 96.12 113 HIS A N 1
ATOM 849 C CA . HIS A 1 113 ? 19.274 4.761 -11.787 1.00 96.12 113 HIS A CA 1
ATOM 850 C C . HIS A 1 113 ? 18.455 4.890 -10.503 1.00 96.12 113 HIS A C 1
ATOM 852 O O . HIS A 1 113 ? 18.569 5.868 -9.772 1.00 96.12 113 HIS A O 1
ATOM 858 N N . CYS A 1 114 ? 17.631 3.902 -10.179 1.00 97.62 114 CYS A N 1
ATOM 859 C CA . CYS A 1 114 ? 16.839 3.918 -8.953 1.00 97.62 114 CYS A CA 1
ATOM 860 C C . CYS A 1 114 ? 17.717 3.789 -7.698 1.00 97.62 114 CYS A C 1
ATOM 862 O O . CYS A 1 114 ? 18.395 2.782 -7.528 1.00 97.62 114 CYS A O 1
ATOM 864 N N . ILE A 1 115 ? 17.635 4.739 -6.764 1.00 97.56 115 ILE A N 1
ATOM 865 C CA . ILE A 1 115 ? 18.358 4.677 -5.473 1.00 97.56 115 ILE A CA 1
ATOM 866 C C . ILE A 1 115 ? 17.448 4.369 -4.285 1.00 97.56 115 ILE A C 1
ATOM 868 O O . ILE A 1 115 ? 17.918 4.034 -3.200 1.00 97.56 115 ILE A O 1
ATOM 872 N N . SER A 1 116 ? 16.137 4.500 -4.470 1.00 97.62 116 SER A N 1
ATOM 873 C CA . SER A 1 116 ? 15.135 4.134 -3.476 1.00 97.62 116 SER A CA 1
ATOM 874 C C . SER A 1 116 ? 13.847 3.746 -4.180 1.00 97.62 116 SER A C 1
ATOM 876 O O . SER A 1 116 ? 13.410 4.448 -5.090 1.00 97.62 116 SER A O 1
ATOM 878 N N . ALA A 1 117 ? 13.234 2.651 -3.746 1.00 98.19 117 ALA A N 1
ATOM 879 C CA . ALA A 1 117 ? 11.944 2.193 -4.232 1.00 98.19 117 ALA A CA 1
ATOM 880 C C . ALA A 1 117 ? 11.094 1.742 -3.048 1.00 98.19 117 ALA A C 1
ATOM 882 O O . ALA A 1 117 ? 11.562 1.040 -2.156 1.00 98.19 117 ALA A O 1
ATOM 883 N N . HIS A 1 118 ? 9.842 2.171 -3.032 1.00 98.50 118 HIS A N 1
ATOM 884 C CA . HIS A 1 118 ? 8.832 1.776 -2.069 1.00 98.50 118 HIS A CA 1
ATOM 885 C C . HIS A 1 118 ? 7.600 1.322 -2.850 1.00 98.50 118 HIS A C 1
ATOM 887 O O . HIS A 1 118 ? 7.087 2.098 -3.657 1.00 98.50 118 HIS A O 1
ATOM 893 N N . ILE A 1 119 ? 7.108 0.105 -2.616 1.00 98.75 119 ILE A N 1
ATOM 894 C CA . ILE A 1 119 ? 5.863 -0.381 -3.220 1.00 98.75 119 ILE A CA 1
ATOM 895 C C . ILE A 1 119 ? 5.012 -1.120 -2.195 1.00 98.75 119 ILE A C 1
ATOM 897 O O . ILE A 1 119 ? 5.466 -2.060 -1.541 1.00 98.75 119 ILE A O 1
ATOM 901 N N . ALA A 1 120 ? 3.754 -0.699 -2.070 1.00 98.69 120 ALA A N 1
ATOM 902 C CA . ALA A 1 120 ? 2.775 -1.379 -1.237 1.00 98.69 120 ALA A CA 1
ATOM 903 C C . ALA A 1 120 ? 1.467 -1.635 -1.977 1.00 98.69 120 ALA A C 1
ATOM 905 O O . ALA A 1 120 ? 1.042 -0.838 -2.814 1.00 98.69 120 ALA A O 1
ATOM 906 N N . TYR A 1 121 ? 0.816 -2.733 -1.617 1.00 98.75 121 TYR A N 1
ATOM 907 C CA . TYR A 1 121 ? -0.397 -3.227 -2.246 1.00 98.75 121 TYR A CA 1
ATOM 908 C C . TYR A 1 121 ? -1.583 -3.233 -1.281 1.00 98.75 121 TYR A C 1
ATOM 910 O O . TYR A 1 121 ? -1.420 -3.373 -0.067 1.00 98.75 121 TYR A O 1
ATOM 918 N N . LEU A 1 122 ? -2.779 -3.135 -1.858 1.00 98.31 122 LEU A N 1
ATOM 919 C CA . LEU A 1 122 ? -4.074 -3.335 -1.208 1.00 98.31 122 LEU A CA 1
ATOM 920 C C . LEU A 1 122 ? -4.868 -4.412 -1.955 1.00 98.31 122 LEU A C 1
ATOM 922 O O . LEU A 1 122 ? -4.721 -4.568 -3.169 1.00 98.31 122 LEU A O 1
ATOM 926 N N . GLY A 1 123 ? -5.712 -5.147 -1.232 1.00 97.00 123 GLY A N 1
ATOM 927 C CA . GLY A 1 123 ? -6.603 -6.163 -1.804 1.00 97.00 123 GLY A CA 1
ATOM 928 C C . GLY A 1 123 ? -5.915 -7.451 -2.282 1.00 97.00 123 GLY A C 1
ATOM 929 O O . GLY A 1 123 ? -6.526 -8.221 -3.023 1.00 97.00 123 GLY A O 1
ATOM 930 N N . ILE A 1 124 ? -4.662 -7.698 -1.875 1.00 97.56 124 ILE A N 1
ATOM 931 C CA . ILE A 1 124 ? -3.897 -8.909 -2.245 1.00 97.56 124 ILE A CA 1
ATOM 932 C C . ILE A 1 124 ? -3.519 -9.802 -1.057 1.00 97.56 124 ILE A C 1
ATOM 934 O O . ILE A 1 124 ? -2.999 -10.895 -1.261 1.00 97.56 124 ILE A O 1
ATOM 938 N N . ALA A 1 125 ? -3.760 -9.339 0.166 1.00 97.00 125 ALA A N 1
ATOM 939 C CA . ALA A 1 125 ? -3.501 -10.052 1.409 1.00 97.00 125 ALA A CA 1
ATOM 940 C C . ALA A 1 125 ? -4.444 -9.524 2.503 1.00 97.00 125 ALA A C 1
ATOM 942 O O . ALA A 1 125 ? -5.103 -8.499 2.318 1.00 97.00 125 ALA A O 1
ATOM 943 N N . GLY A 1 126 ? -4.463 -10.180 3.666 1.00 95.75 126 GLY A N 1
ATOM 944 C CA . GLY A 1 126 ? -5.273 -9.775 4.821 1.00 95.75 126 GLY A CA 1
ATOM 945 C C . GLY A 1 126 ? -4.841 -8.476 5.519 1.00 95.75 126 GLY A C 1
ATOM 946 O O . GLY A 1 126 ? -5.410 -8.146 6.552 1.00 95.75 126 GLY A O 1
ATOM 947 N N . LEU A 1 127 ? -3.842 -7.755 4.999 1.00 96.38 127 LEU A N 1
ATOM 948 C CA . LEU A 1 127 ? -3.351 -6.454 5.474 1.00 96.38 127 LEU A CA 1
ATOM 949 C C . LEU A 1 127 ? -2.617 -5.722 4.327 1.00 96.38 127 LEU A C 1
ATOM 951 O O . LEU A 1 127 ? -2.210 -6.385 3.367 1.00 96.38 127 LEU A O 1
ATOM 955 N N . PRO A 1 128 ? -2.441 -4.384 4.375 1.00 97.44 128 PRO A N 1
ATOM 956 C CA . PRO A 1 128 ? -1.656 -3.665 3.367 1.00 97.44 128 PRO A CA 1
ATOM 957 C C . PRO A 1 128 ? -0.213 -4.180 3.327 1.00 97.44 128 PRO A C 1
ATOM 959 O O . PRO A 1 128 ? 0.477 -4.185 4.346 1.00 97.44 128 PRO A O 1
ATOM 962 N N . LEU A 1 129 ? 0.262 -4.579 2.147 1.00 97.62 129 LEU A N 1
ATOM 963 C CA . LEU A 1 129 ? 1.517 -5.319 2.011 1.00 97.62 129 LEU A CA 1
ATOM 964 C C . LEU A 1 129 ? 2.583 -4.498 1.288 1.00 97.62 129 LEU A C 1
ATOM 966 O O . LEU A 1 129 ? 2.458 -4.262 0.089 1.00 97.62 129 LEU A O 1
ATOM 970 N N . ARG A 1 130 ? 3.653 -4.112 1.993 1.00 97.88 130 ARG A N 1
ATOM 971 C CA . ARG A 1 130 ? 4.884 -3.585 1.381 1.00 97.88 130 ARG A CA 1
ATOM 972 C C . ARG A 1 130 ? 5.795 -4.736 0.970 1.00 97.88 130 ARG A C 1
ATOM 974 O O . ARG A 1 130 ? 6.067 -5.605 1.794 1.00 97.88 130 ARG A O 1
ATOM 981 N N 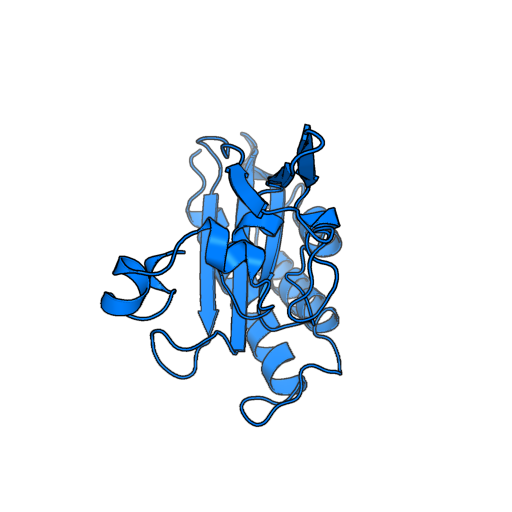. VAL A 1 131 ? 6.294 -4.726 -0.263 1.00 97.81 131 VAL A N 1
ATOM 982 C CA . VAL A 1 131 ? 7.066 -5.851 -0.819 1.00 97.81 131 VAL A CA 1
ATOM 983 C C . VAL A 1 131 ? 8.520 -5.443 -1.044 1.00 97.81 131 VAL A C 1
ATOM 985 O O . VAL A 1 131 ? 8.882 -4.949 -2.112 1.00 97.81 131 VAL A O 1
ATOM 988 N N . ARG A 1 132 ? 9.366 -5.656 -0.029 1.00 98.00 132 ARG A N 1
ATOM 989 C CA . ARG A 1 132 ? 10.784 -5.244 -0.041 1.00 98.00 132 ARG A CA 1
ATOM 990 C C . ARG A 1 132 ? 11.608 -5.985 -1.095 1.00 98.00 132 ARG A C 1
ATOM 992 O O . ARG A 1 132 ? 12.601 -5.462 -1.582 1.00 98.00 132 ARG A O 1
ATOM 999 N N . GLU A 1 133 ? 11.207 -7.194 -1.461 1.00 98.56 133 GLU A N 1
ATOM 1000 C CA . GLU A 1 133 ? 11.848 -8.003 -2.494 1.00 98.56 133 GLU A CA 1
ATOM 1001 C C . GLU A 1 133 ? 11.762 -7.326 -3.865 1.00 98.56 133 GLU A C 1
ATOM 1003 O O . GLU A 1 133 ? 12.757 -7.277 -4.586 1.00 98.56 133 GLU A O 1
ATOM 1008 N N . ILE A 1 134 ? 10.601 -6.745 -4.191 1.00 98.62 134 ILE A N 1
ATOM 1009 C CA . ILE A 1 134 ? 10.426 -5.947 -5.409 1.00 98.62 134 ILE A CA 1
ATOM 1010 C C . ILE A 1 134 ? 11.218 -4.648 -5.284 1.00 98.62 134 ILE A C 1
ATOM 1012 O O . ILE A 1 134 ? 11.922 -4.284 -6.214 1.00 98.62 134 ILE A O 1
ATOM 1016 N N . GLU A 1 135 ? 11.165 -3.970 -4.136 1.00 98.56 135 GLU A N 1
ATOM 1017 C CA . GLU A 1 135 ? 11.927 -2.731 -3.915 1.00 98.56 135 GLU A CA 1
ATOM 1018 C C . GLU A 1 135 ? 13.422 -2.924 -4.181 1.00 98.56 135 GLU A C 1
ATOM 1020 O O . GLU A 1 135 ? 14.008 -2.171 -4.952 1.00 98.56 135 GLU A O 1
ATOM 1025 N N . ASN A 1 136 ? 14.016 -3.974 -3.610 1.00 98.44 136 ASN A N 1
ATOM 1026 C CA . ASN A 1 136 ? 15.433 -4.292 -3.768 1.00 98.44 136 ASN A CA 1
ATOM 1027 C C . ASN A 1 136 ? 15.807 -4.647 -5.213 1.00 98.44 136 ASN A C 1
ATOM 1029 O O . ASN A 1 136 ? 16.901 -4.305 -5.649 1.00 98.44 136 ASN A O 1
ATOM 1033 N N . MET A 1 137 ? 14.916 -5.317 -5.952 1.00 98.00 137 MET A N 1
ATOM 1034 C CA . MET A 1 137 ? 15.121 -5.639 -7.371 1.00 98.00 137 MET A CA 1
ATOM 1035 C C . MET A 1 137 ? 15.207 -4.381 -8.244 1.00 98.00 137 MET A C 1
ATOM 1037 O O . MET A 1 137 ? 15.885 -4.395 -9.266 1.00 98.00 137 MET A O 1
ATOM 1041 N N . LEU A 1 138 ? 14.521 -3.305 -7.854 1.00 98.31 138 LEU A N 1
ATOM 1042 C CA . LEU A 1 138 ? 14.466 -2.071 -8.635 1.00 98.31 138 LEU A CA 1
ATOM 1043 C C . LEU A 1 138 ? 15.698 -1.183 -8.436 1.00 98.31 138 LEU A C 1
ATOM 1045 O O . LEU A 1 138 ? 15.986 -0.365 -9.308 1.00 98.31 138 LEU A O 1
ATOM 1049 N N . ILE A 1 139 ? 16.425 -1.325 -7.325 1.00 98.31 139 ILE A N 1
ATOM 1050 C CA . ILE A 1 139 ? 17.617 -0.519 -7.023 1.00 98.31 139 ILE A CA 1
ATOM 1051 C C . ILE A 1 139 ? 18.710 -0.729 -8.088 1.00 98.31 139 ILE A C 1
ATOM 1053 O O . ILE A 1 139 ? 18.921 -1.840 -8.565 1.00 98.31 139 ILE A O 1
ATOM 1057 N N . GLU A 1 140 ? 19.393 0.353 -8.469 1.00 97.44 140 GLU A N 1
ATOM 1058 C CA . GLU A 1 140 ? 20.374 0.446 -9.565 1.00 97.44 140 GLU A CA 1
ATOM 1059 C C . GLU A 1 140 ? 19.822 0.149 -10.979 1.00 97.44 140 GLU A C 1
ATOM 1061 O O . GLU A 1 140 ? 20.584 0.029 -11.940 1.00 97.44 140 GLU A O 1
ATOM 1066 N N . THR A 1 141 ? 18.498 0.078 -11.159 1.00 96.69 141 THR A N 1
ATOM 1067 C CA . THR A 1 141 ? 17.865 -0.136 -12.476 1.00 96.69 141 THR A CA 1
ATOM 1068 C C . THR A 1 141 ? 17.264 1.143 -13.069 1.00 96.69 141 THR A C 1
ATOM 1070 O O . THR A 1 141 ? 17.104 2.142 -12.373 1.00 96.69 141 THR A O 1
ATOM 1073 N N . THR A 1 142 ? 16.900 1.096 -14.354 1.00 93.00 142 THR A N 1
ATOM 1074 C CA . THR A 1 142 ? 16.287 2.196 -15.128 1.00 93.00 142 THR A CA 1
ATOM 1075 C C . THR A 1 142 ? 14.809 1.939 -15.470 1.00 93.00 142 THR A C 1
ATOM 1077 O O . THR A 1 142 ? 14.255 2.588 -16.356 1.00 93.00 142 THR A O 1
ATOM 1080 N N . PHE A 1 143 ? 14.160 0.971 -14.803 1.00 95.94 143 PHE A N 1
ATOM 1081 C CA . PHE A 1 143 ? 12.760 0.583 -15.056 1.00 95.94 143 PHE A CA 1
ATOM 1082 C C . PHE A 1 143 ? 12.447 0.261 -16.531 1.00 95.94 143 PHE A C 1
ATOM 1084 O O . PHE A 1 143 ? 11.373 0.596 -17.040 1.00 95.94 143 PHE A O 1
ATOM 1091 N N . ASP A 1 144 ? 13.375 -0.399 -17.227 1.00 96.06 144 ASP A N 1
ATOM 1092 C CA . ASP A 1 144 ? 13.118 -0.909 -18.574 1.00 96.06 144 ASP A CA 1
ATOM 1093 C C . ASP A 1 144 ? 12.030 -2.005 -18.584 1.00 96.06 144 ASP A C 1
ATOM 1095 O O . ASP A 1 144 ? 11.603 -2.514 -17.543 1.00 96.06 144 ASP A O 1
ATOM 1099 N N . GLU A 1 145 ? 11.550 -2.379 -19.775 1.00 97.62 145 GLU A N 1
ATOM 1100 C CA . GLU A 1 145 ? 10.469 -3.368 -19.903 1.00 97.62 145 GLU A CA 1
ATOM 1101 C C . GLU A 1 145 ? 10.810 -4.712 -19.250 1.00 97.62 145 GLU A C 1
ATOM 1103 O O . GLU A 1 145 ? 9.924 -5.347 -18.685 1.00 97.62 145 GLU A O 1
ATOM 1108 N N . LYS A 1 146 ? 12.084 -5.119 -19.260 1.00 98.00 146 LYS A N 1
ATOM 1109 C CA . LYS A 1 146 ? 12.508 -6.378 -18.651 1.00 98.00 146 LYS A CA 1
ATOM 1110 C C . LYS A 1 146 ? 12.410 -6.305 -17.125 1.00 98.00 146 LYS A C 1
ATOM 1112 O O . LYS A 1 146 ? 11.867 -7.220 -16.515 1.00 98.00 146 LYS A O 1
ATOM 1117 N N . VAL A 1 147 ? 12.887 -5.222 -16.513 1.00 98.12 147 VAL A N 1
ATOM 1118 C CA . VAL A 1 147 ? 12.778 -4.998 -15.060 1.00 98.12 147 VAL A CA 1
ATOM 1119 C C . VAL A 1 147 ? 11.311 -4.929 -14.635 1.00 98.12 147 VAL A C 1
ATOM 1121 O O . VAL A 1 147 ? 10.919 -5.521 -13.629 1.00 98.12 147 VAL A O 1
ATOM 1124 N N . LEU A 1 148 ? 10.474 -4.246 -15.420 1.00 98.50 148 LEU A N 1
ATOM 1125 C CA . LEU A 1 148 ? 9.040 -4.168 -15.158 1.00 98.50 148 LEU A CA 1
ATOM 1126 C C . LEU A 1 148 ? 8.351 -5.537 -15.284 1.00 98.50 148 LEU A C 1
ATOM 1128 O O . LEU A 1 148 ? 7.484 -5.844 -14.464 1.00 98.50 148 LEU A O 1
ATOM 1132 N N . ASP A 1 149 ? 8.721 -6.358 -16.272 1.00 98.44 149 ASP A N 1
ATOM 1133 C CA . ASP A 1 149 ? 8.234 -7.735 -16.430 1.00 98.44 149 ASP A CA 1
ATOM 1134 C C . ASP A 1 149 ? 8.611 -8.600 -15.216 1.00 98.44 149 ASP A C 1
ATOM 1136 O O . ASP A 1 149 ? 7.744 -9.246 -14.624 1.00 98.44 149 ASP A O 1
ATOM 1140 N N . GLU A 1 150 ? 9.879 -8.567 -14.798 1.00 98.56 150 GLU A N 1
ATOM 1141 C CA . GLU A 1 150 ? 10.388 -9.339 -13.656 1.00 98.56 150 GLU A CA 1
ATOM 1142 C C . GLU A 1 150 ? 9.704 -8.934 -12.340 1.00 98.56 150 GLU A C 1
ATOM 1144 O O . GLU A 1 150 ? 9.239 -9.798 -11.590 1.00 98.56 150 GLU A O 1
ATOM 1149 N N . ALA A 1 151 ? 9.551 -7.629 -12.090 1.00 98.69 151 ALA A N 1
ATOM 1150 C CA . ALA A 1 151 ? 8.829 -7.118 -10.926 1.00 98.69 151 ALA A CA 1
ATOM 1151 C C . ALA A 1 151 ? 7.347 -7.526 -10.939 1.00 98.69 151 ALA A C 1
ATOM 1153 O O . ALA A 1 151 ? 6.779 -7.842 -9.892 1.00 98.69 151 ALA A O 1
ATOM 1154 N N . SER A 1 152 ? 6.720 -7.541 -12.120 1.00 98.44 152 SER A N 1
ATOM 1155 C CA . SER A 1 152 ? 5.317 -7.931 -12.287 1.00 98.44 152 SER A CA 1
ATOM 1156 C C . SER A 1 152 ? 5.098 -9.407 -11.979 1.00 98.44 152 SER A C 1
ATOM 1158 O O . SER A 1 152 ? 4.166 -9.733 -11.248 1.00 98.44 152 SER A O 1
ATOM 1160 N N . GLU A 1 153 ? 5.953 -10.295 -12.494 1.00 98.50 153 GLU A N 1
ATOM 1161 C CA . GLU A 1 153 ? 5.863 -11.732 -12.214 1.00 98.50 153 GLU A CA 1
ATOM 1162 C C . GLU A 1 153 ? 6.130 -12.040 -10.740 1.00 98.50 153 GLU A C 1
ATOM 1164 O O . GLU A 1 153 ? 5.388 -12.810 -10.125 1.00 98.50 153 GLU A O 1
ATOM 1169 N N . LEU A 1 154 ? 7.120 -11.373 -10.141 1.00 98.75 154 LEU A N 1
ATOM 1170 C CA . LEU A 1 154 ? 7.389 -11.486 -8.713 1.00 98.75 154 LEU A CA 1
ATOM 1171 C C . LEU A 1 154 ? 6.186 -11.014 -7.875 1.00 98.75 154 LEU A C 1
ATOM 1173 O O . LEU A 1 154 ? 5.800 -11.684 -6.924 1.00 98.75 154 LEU A O 1
ATOM 1177 N N . ALA A 1 155 ? 5.517 -9.921 -8.248 1.00 98.69 155 ALA A N 1
ATOM 1178 C CA . ALA A 1 155 ? 4.348 -9.426 -7.517 1.00 98.69 155 ALA A CA 1
ATOM 1179 C C . ALA A 1 155 ? 3.199 -10.447 -7.422 1.00 98.69 155 ALA A C 1
ATOM 1181 O O . ALA A 1 155 ? 2.479 -10.481 -6.421 1.00 98.69 155 ALA A O 1
ATOM 1182 N N . ARG A 1 156 ? 3.045 -11.332 -8.418 1.00 98.25 156 ARG A N 1
ATOM 1183 C CA . ARG A 1 156 ? 1.999 -12.375 -8.421 1.00 98.25 156 ARG A CA 1
ATOM 1184 C C . ARG A 1 156 ? 2.152 -13.349 -7.262 1.00 98.25 156 ARG A C 1
ATOM 1186 O O . ARG A 1 156 ? 1.150 -13.864 -6.768 1.00 98.25 156 ARG A O 1
ATOM 1193 N N . THR A 1 157 ? 3.383 -13.602 -6.821 1.00 98.31 157 THR A N 1
ATOM 1194 C CA . THR A 1 157 ? 3.661 -14.583 -5.765 1.00 98.31 157 THR A CA 1
ATOM 1195 C C . THR A 1 157 ? 3.267 -14.083 -4.379 1.00 98.31 157 THR A C 1
ATOM 1197 O O . THR A 1 157 ? 3.183 -14.885 -3.456 1.00 98.31 157 THR A O 1
ATOM 1200 N N . PHE A 1 158 ? 3.010 -12.780 -4.226 1.00 98.31 158 PHE A N 1
ATOM 1201 C CA . PHE A 1 158 ? 2.597 -12.165 -2.961 1.00 98.31 158 PHE A CA 1
ATOM 1202 C C . PHE A 1 158 ? 1.080 -12.114 -2.764 1.00 98.31 158 PHE A C 1
ATOM 1204 O O . PHE A 1 158 ? 0.620 -11.700 -1.702 1.00 98.31 158 PHE A O 1
ATOM 1211 N N . VAL A 1 159 ? 0.290 -12.530 -3.761 1.00 98.38 159 VAL A N 1
ATOM 1212 C CA . VAL A 1 159 ? -1.160 -12.656 -3.590 1.00 98.38 159 VAL A CA 1
ATOM 1213 C C . VAL A 1 159 ? -1.455 -13.872 -2.723 1.00 98.38 159 VAL A C 1
ATOM 1215 O O . VAL A 1 159 ? -1.134 -15.002 -3.099 1.00 98.38 159 VAL A O 1
ATOM 1218 N N . SER A 1 160 ? -2.080 -13.623 -1.577 1.00 97.06 160 SER A N 1
ATOM 1219 C CA . SER A 1 160 ? -2.438 -14.661 -0.619 1.00 97.06 160 SER A CA 1
ATOM 1220 C C . SER A 1 160 ? -3.569 -15.553 -1.140 1.00 97.06 160 SER A C 1
ATOM 1222 O O . SER A 1 160 ? -4.483 -15.094 -1.828 1.00 97.06 160 SER A O 1
ATOM 1224 N N . GLU A 1 161 ? -3.513 -16.840 -0.796 1.00 94.62 161 GLU A N 1
ATOM 1225 C CA . GLU A 1 161 ? -4.492 -17.853 -1.224 1.00 94.62 161 GLU A CA 1
ATOM 1226 C C . GLU A 1 161 ? -5.879 -17.646 -0.592 1.00 94.62 161 GLU A C 1
ATOM 1228 O O . GLU A 1 161 ? -6.884 -18.111 -1.119 1.00 94.62 161 GLU A O 1
ATOM 1233 N N . ASP A 1 162 ? -5.959 -16.929 0.529 1.00 92.06 162 ASP A N 1
ATOM 1234 C CA . ASP A 1 162 ? -7.209 -16.620 1.233 1.00 92.06 162 ASP A CA 1
ATOM 1235 C C . ASP A 1 162 ? -7.961 -15.406 0.657 1.00 92.06 162 ASP A C 1
ATOM 1237 O O . ASP A 1 162 ? -9.009 -15.026 1.174 1.00 92.06 162 ASP A O 1
ATOM 1241 N N . MET A 1 163 ? -7.467 -14.820 -0.438 1.00 91.94 163 MET A N 1
ATOM 1242 C CA . MET A 1 163 ? -8.079 -13.658 -1.089 1.00 91.94 163 MET A CA 1
ATOM 1243 C C . MET A 1 163 ? -9.180 -14.005 -2.101 1.00 91.94 163 MET A C 1
ATOM 1245 O O . MET A 1 163 ? -9.651 -13.125 -2.828 1.00 91.94 163 MET A O 1
ATOM 1249 N N . GLU A 1 164 ? -9.598 -15.265 -2.195 1.00 91.50 164 GLU A N 1
ATOM 1250 C CA . GLU A 1 164 ? -10.755 -15.635 -3.010 1.00 91.50 164 GLU A CA 1
ATOM 1251 C C . GLU A 1 164 ? -12.057 -15.109 -2.392 1.00 91.50 164 GLU A C 1
ATOM 1253 O O . GLU A 1 164 ? -12.350 -15.345 -1.221 1.00 91.50 164 GLU A O 1
ATOM 1258 N N . ASP A 1 165 ? -12.875 -14.422 -3.191 1.00 90.06 165 ASP A N 1
ATOM 1259 C CA . ASP A 1 165 ? -14.199 -13.977 -2.766 1.00 90.06 165 ASP A CA 1
ATOM 1260 C C . ASP A 1 165 ? -15.219 -13.997 -3.916 1.00 90.06 165 ASP A C 1
ATOM 1262 O O . ASP A 1 165 ? -14.951 -14.392 -5.050 1.00 90.06 165 ASP A O 1
ATOM 1266 N N . VAL A 1 166 ? -16.431 -13.523 -3.624 1.00 91.50 166 VAL A N 1
ATOM 1267 C CA . VAL A 1 166 ? -17.533 -13.399 -4.592 1.00 91.50 166 VAL A CA 1
ATOM 1268 C C . VAL A 1 166 ? -17.263 -12.392 -5.724 1.00 91.50 166 VAL A C 1
ATOM 1270 O O . VAL A 1 166 ? -18.127 -12.177 -6.578 1.00 91.50 166 VAL A O 1
ATOM 1273 N N . HIS A 1 167 ? -16.131 -11.691 -5.712 1.00 89.44 167 HIS A N 1
ATOM 1274 C CA . HIS A 1 167 ? -15.785 -10.636 -6.661 1.00 89.44 167 HIS A CA 1
ATOM 1275 C C . HIS A 1 167 ? -14.584 -10.994 -7.534 1.00 89.44 167 HIS A C 1
ATOM 1277 O O . HIS A 1 167 ? -14.531 -10.531 -8.676 1.00 89.44 167 HIS A O 1
ATOM 1283 N N . ALA A 1 168 ? -13.649 -11.801 -7.035 1.00 92.62 168 ALA A N 1
ATOM 1284 C CA . ALA A 1 168 ? -12.467 -12.225 -7.768 1.00 92.62 168 ALA A CA 1
ATOM 1285 C C . ALA A 1 168 ? -11.885 -13.535 -7.221 1.00 92.62 168 ALA A C 1
ATOM 1287 O O . ALA A 1 168 ? -11.754 -13.722 -6.012 1.00 92.62 168 ALA A O 1
ATOM 1288 N N . THR A 1 169 ? -11.440 -14.396 -8.138 1.00 96.75 169 THR A N 1
ATOM 1289 C CA . THR A 1 169 ? -10.579 -15.535 -7.804 1.00 96.75 169 THR A CA 1
ATOM 1290 C C . THR A 1 169 ? -9.162 -15.060 -7.483 1.00 96.75 169 THR A C 1
ATOM 1292 O O . THR A 1 169 ? -8.738 -13.988 -7.935 1.00 96.75 169 THR A O 1
ATOM 1295 N N . VAL A 1 170 ? -8.390 -15.879 -6.763 1.00 97.31 170 VAL A N 1
ATOM 1296 C CA . VAL A 1 170 ? -6.967 -15.601 -6.491 1.00 97.31 170 VAL A CA 1
ATOM 1297 C C . VAL A 1 170 ? -6.180 -15.430 -7.791 1.00 97.31 170 VAL A C 1
ATOM 1299 O O . VAL A 1 170 ? -5.416 -14.479 -7.924 1.00 97.31 170 VAL A O 1
ATOM 1302 N N . ASP A 1 171 ? -6.412 -16.276 -8.796 1.00 97.81 171 ASP A N 1
ATOM 1303 C CA . ASP A 1 171 ? -5.710 -16.176 -10.083 1.00 97.81 171 ASP A CA 1
ATOM 1304 C C . ASP A 1 171 ? -6.028 -14.883 -10.836 1.00 97.81 171 ASP A C 1
ATOM 1306 O O . ASP A 1 171 ? -5.145 -14.287 -11.463 1.00 97.81 171 ASP A O 1
ATOM 1310 N N . TYR A 1 172 ? -7.270 -14.401 -10.736 1.00 97.81 172 TYR A N 1
ATOM 1311 C CA . TYR A 1 172 ? -7.628 -13.104 -11.293 1.00 97.81 172 TYR A CA 1
ATOM 1312 C C . TYR A 1 172 ? -6.922 -11.972 -10.541 1.00 97.81 172 TYR A C 1
ATOM 1314 O O . TYR A 1 172 ? -6.346 -11.090 -11.178 1.00 97.81 172 TYR A O 1
ATOM 1322 N N . ARG A 1 173 ? -6.858 -12.029 -9.202 1.00 98.19 173 ARG A N 1
ATOM 1323 C CA . ARG A 1 173 ? -6.073 -11.068 -8.409 1.00 98.19 173 ARG A CA 1
ATOM 1324 C C . ARG A 1 173 ? -4.595 -11.107 -8.778 1.00 98.19 173 ARG A C 1
ATOM 1326 O O . ARG A 1 173 ? -4.029 -10.051 -9.004 1.00 98.19 173 ARG A O 1
ATOM 1333 N N . ARG A 1 174 ? -3.985 -12.281 -8.967 1.00 98.56 174 ARG A N 1
ATOM 1334 C CA . ARG A 1 174 ? -2.595 -12.418 -9.451 1.00 98.56 174 ARG A CA 1
ATOM 1335 C C . ARG A 1 174 ? -2.368 -11.746 -10.798 1.00 98.56 174 ARG A C 1
ATOM 1337 O O . ARG A 1 174 ? -1.330 -11.124 -11.004 1.00 98.56 174 ARG A O 1
ATOM 1344 N N . ALA A 1 175 ? -3.303 -11.890 -11.735 1.00 98.50 175 ALA A N 1
ATOM 1345 C CA . ALA A 1 175 ? -3.219 -11.208 -13.025 1.00 98.50 175 ALA A CA 1
ATOM 1346 C C . ALA A 1 175 ? -3.316 -9.679 -12.868 1.00 98.50 175 ALA A C 1
ATOM 1348 O O . ALA A 1 175 ? -2.504 -8.954 -13.438 1.00 98.50 175 ALA A O 1
ATOM 1349 N N . LEU A 1 176 ? -4.257 -9.195 -12.052 1.00 98.50 176 LEU A N 1
ATOM 1350 C CA . LEU A 1 176 ? -4.403 -7.766 -11.763 1.00 98.50 176 LEU A CA 1
ATOM 1351 C C . LEU A 1 176 ? -3.198 -7.190 -11.009 1.00 98.50 176 LEU A C 1
ATOM 1353 O O . LEU A 1 176 ? -2.807 -6.062 -11.290 1.00 98.50 176 LEU A O 1
ATOM 1357 N N . THR A 1 177 ? -2.599 -7.951 -10.090 1.00 98.81 177 THR A N 1
ATOM 1358 C CA . THR A 1 177 ? -1.396 -7.553 -9.352 1.00 98.81 177 THR A CA 1
ATOM 1359 C C . THR A 1 177 ? -0.222 -7.369 -10.302 1.00 98.81 177 THR A C 1
ATOM 1361 O O . THR A 1 177 ? 0.380 -6.305 -10.287 1.00 98.81 177 THR A O 1
ATOM 1364 N N . ALA A 1 178 ? 0.052 -8.326 -11.196 1.00 98.69 178 ALA A N 1
ATOM 1365 C CA . ALA A 1 178 ? 1.105 -8.158 -12.203 1.00 98.69 178 ALA A CA 1
A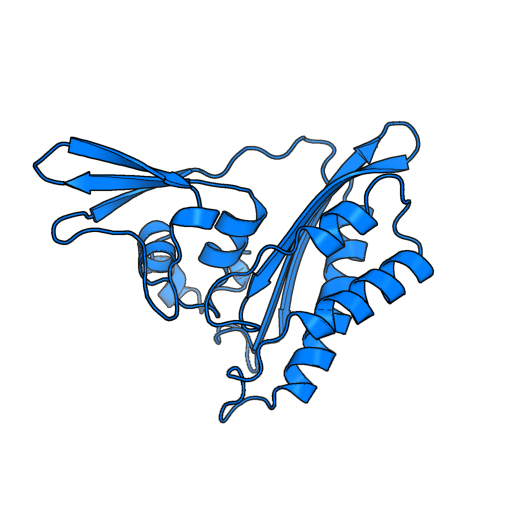TOM 1366 C C . ALA A 1 178 ? 0.913 -6.884 -13.042 1.00 98.69 178 ALA A C 1
ATOM 1368 O O . ALA A 1 178 ? 1.833 -6.081 -13.191 1.00 98.69 178 ALA A O 1
ATOM 1369 N N . GLU A 1 179 ? -0.299 -6.671 -13.559 1.00 98.62 179 GLU A N 1
ATOM 1370 C CA . GLU A 1 179 ? -0.590 -5.505 -14.394 1.00 98.62 179 GLU A CA 1
ATOM 1371 C C . GLU A 1 179 ? -0.485 -4.189 -13.610 1.00 98.62 179 GLU A C 1
ATOM 1373 O O . GLU A 1 179 ? 0.112 -3.221 -14.091 1.00 98.62 179 GLU A O 1
ATOM 1378 N N . ILE A 1 180 ? -1.036 -4.132 -12.388 1.00 98.75 180 ILE A N 1
ATOM 1379 C CA . ILE A 1 180 ? -0.986 -2.907 -11.588 1.00 98.75 180 ILE A CA 1
ATOM 1380 C C . ILE A 1 180 ? 0.457 -2.567 -11.216 1.00 98.75 180 ILE A C 1
ATOM 1382 O O . ILE A 1 180 ? 0.805 -1.392 -11.291 1.00 98.75 180 ILE A O 1
ATOM 1386 N N . THR A 1 181 ? 1.298 -3.561 -10.895 1.00 98.88 181 THR A N 1
ATOM 1387 C CA . THR A 1 181 ? 2.724 -3.381 -10.581 1.00 98.88 181 THR A CA 1
ATOM 1388 C C . THR A 1 181 ? 3.445 -2.700 -11.733 1.00 98.88 181 THR A C 1
ATOM 1390 O O . THR A 1 181 ? 4.000 -1.615 -11.545 1.00 98.88 181 THR A O 1
ATOM 1393 N N . ARG A 1 182 ? 3.362 -3.264 -12.946 1.00 98.44 182 ARG A N 1
ATOM 1394 C CA . ARG A 1 182 ? 3.945 -2.661 -14.155 1.00 98.44 182 ARG A CA 1
ATOM 1395 C C . ARG A 1 182 ? 3.501 -1.215 -14.324 1.00 98.44 182 ARG A C 1
ATOM 1397 O O . ARG A 1 182 ? 4.317 -0.318 -14.540 1.00 98.44 182 ARG A O 1
ATOM 1404 N N . ARG A 1 183 ? 2.190 -0.987 -14.226 1.00 98.50 183 ARG A N 1
ATOM 1405 C CA . ARG A 1 183 ? 1.577 0.317 -14.457 1.00 98.50 183 ARG A CA 1
ATOM 1406 C C . ARG A 1 183 ? 2.046 1.355 -13.444 1.00 98.50 183 ARG A C 1
ATOM 1408 O O . ARG A 1 183 ? 2.419 2.453 -13.855 1.00 98.50 183 ARG A O 1
ATOM 1415 N N . VAL A 1 184 ? 2.017 1.044 -12.146 1.00 98.69 184 VAL A N 1
ATOM 1416 C CA . VAL A 1 184 ? 2.395 2.019 -11.114 1.00 98.69 184 VAL A CA 1
ATOM 1417 C C . VAL A 1 184 ? 3.886 2.302 -11.130 1.00 98.69 184 VAL A C 1
ATOM 1419 O O . VAL A 1 184 ? 4.249 3.466 -11.025 1.00 98.69 184 VAL A O 1
ATOM 1422 N N . LEU A 1 185 ? 4.739 1.294 -11.336 1.00 98.62 185 LEU A N 1
ATOM 1423 C CA . LEU A 1 185 ? 6.186 1.495 -11.396 1.00 98.62 185 LEU A CA 1
ATOM 1424 C C . LEU A 1 185 ? 6.569 2.358 -12.600 1.00 98.62 185 LEU A C 1
ATOM 1426 O O . LEU A 1 185 ? 7.250 3.366 -12.432 1.00 98.62 185 LEU A O 1
ATOM 1430 N N . ARG A 1 186 ? 6.031 2.054 -13.790 1.00 98.44 186 ARG A N 1
ATOM 1431 C CA . ARG A 1 186 ? 6.245 2.874 -14.993 1.00 98.44 186 ARG A CA 1
ATOM 1432 C C . ARG A 1 186 ? 5.762 4.313 -14.797 1.00 98.44 186 ARG A C 1
ATOM 1434 O O . ARG A 1 186 ? 6.458 5.256 -15.161 1.00 98.44 186 ARG A O 1
ATOM 1441 N N . MET A 1 187 ? 4.565 4.497 -14.234 1.00 98.44 187 MET A N 1
ATOM 1442 C CA . MET A 1 187 ? 4.012 5.831 -13.980 1.00 98.44 187 MET A CA 1
ATOM 1443 C C . MET A 1 187 ? 4.802 6.603 -12.924 1.00 98.44 187 MET A C 1
ATOM 1445 O O . MET A 1 187 ? 4.926 7.816 -13.056 1.00 98.44 187 MET A O 1
ATOM 1449 N N . ALA A 1 188 ? 5.275 5.931 -11.872 1.00 98.31 188 ALA A N 1
ATOM 1450 C CA . ALA A 1 188 ? 6.078 6.550 -10.831 1.00 98.31 188 ALA A CA 1
ATOM 1451 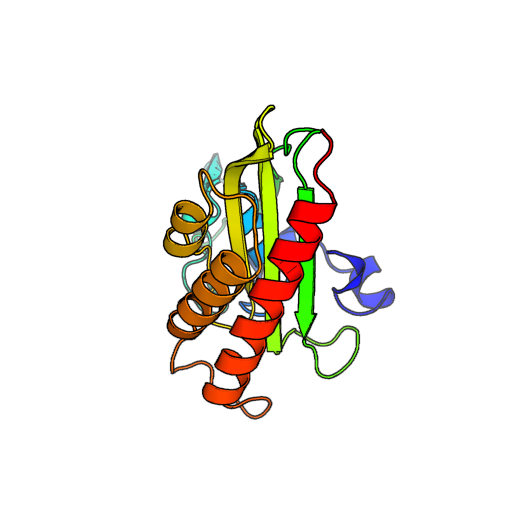C C . ALA A 1 188 ? 7.417 6.996 -11.418 1.00 98.31 188 ALA A C 1
ATOM 1453 O O . ALA A 1 188 ? 7.731 8.174 -11.325 1.00 98.31 188 ALA A O 1
ATOM 1454 N N . TRP A 1 189 ? 8.125 6.112 -12.124 1.00 97.88 189 TRP A N 1
ATOM 1455 C CA . TRP A 1 189 ? 9.408 6.435 -12.750 1.00 97.88 189 TRP A CA 1
ATOM 1456 C C . TRP A 1 189 ? 9.310 7.591 -13.753 1.00 97.88 189 TRP A C 1
ATOM 1458 O O . TRP A 1 189 ? 10.084 8.537 -13.691 1.00 97.88 189 TRP A O 1
ATOM 1468 N N . ALA A 1 190 ? 8.278 7.605 -14.603 1.00 97.06 190 ALA A N 1
ATOM 1469 C CA . ALA A 1 190 ? 8.050 8.696 -15.558 1.00 97.06 190 ALA A CA 1
ATOM 1470 C C . ALA A 1 190 ? 7.716 10.060 -14.912 1.00 97.06 190 ALA A C 1
ATOM 1472 O O . ALA A 1 190 ? 7.603 11.061 -15.618 1.00 97.06 190 ALA A O 1
ATOM 1473 N N . ARG A 1 191 ? 7.476 10.098 -13.596 1.00 97.25 191 ARG A N 1
ATOM 1474 C CA . ARG A 1 191 ? 7.197 11.313 -12.815 1.00 97.25 191 ARG A CA 1
ATOM 1475 C C . ARG A 1 191 ? 8.367 11.732 -11.932 1.00 97.25 191 ARG A C 1
ATOM 1477 O O . ARG A 1 191 ? 8.204 12.676 -11.166 1.00 97.25 191 ARG A O 1
ATOM 1484 N N . CYS A 1 192 ? 9.489 11.023 -11.995 1.00 95.75 192 CYS A N 1
ATOM 1485 C CA . CYS A 1 192 ? 10.723 11.476 -11.382 1.00 95.75 192 CYS A CA 1
ATOM 1486 C C . CYS A 1 192 ? 11.126 12.836 -11.965 1.00 95.75 192 CYS A C 1
ATOM 1488 O O . CYS A 1 192 ? 10.962 13.083 -13.162 1.00 95.75 192 CYS A O 1
ATOM 1490 N N . GLU A 1 193 ? 11.644 13.717 -11.114 1.00 84.81 193 GLU A N 1
ATOM 1491 C CA . GLU A 1 193 ? 12.260 14.969 -11.553 1.00 84.81 193 GLU A CA 1
ATOM 1492 C C . GLU A 1 193 ? 13.781 14.776 -11.563 1.00 84.81 193 GLU A C 1
ATOM 1494 O O . GLU A 1 193 ? 14.356 14.350 -10.557 1.00 84.81 193 GLU A O 1
ATOM 1499 N N . HIS A 1 194 ? 14.405 15.059 -12.709 1.00 66.12 194 HIS A N 1
ATOM 1500 C CA . HIS A 1 194 ? 15.852 14.967 -12.932 1.00 66.12 194 HIS A CA 1
ATOM 1501 C C . HIS A 1 194 ? 16.527 16.332 -12.765 1.00 66.12 194 HIS A C 1
ATOM 1503 O O . HIS A 1 194 ? 15.950 17.338 -13.244 1.00 66.12 194 HIS A O 1
#

pLDDT: mean 96.7, std 3.31, range [66.12, 98.88]

Foldseek 3Di:
DLQQAADPVCVVPDDLQNQCLQQALLDDSLLQQQQQQKWWWKAAPVGIDIGTSVQFRDFASDGPDDPRIGTDDIDGDDDDLQKFWDKDFDDPDRNDRGCKIKIKIFHADPVQATQWITMWMGNQGRGIDIDVVLGVLRGRHNLPPVNLQVSLLVQLVSRDCVSDDPVDHSVRSSVRRSVNSSVGVVRRSVRGDD